Protein AF-0000000083935021 (afdb_homodimer)

Secondary structure (DSSP, 8-state):
--HHHHHHHHHHHHHHHHHTTS--B-GGGHHHHHHHHHHHT-PPPPPPS--EETTS-----HHHHHH----SHHHHBSS-EEEEEEE-TTEESSEEEEEEE--SSEEE--TTSPPEEETTEEEEEEEEEEEEEEEEE-SSTT-EEEEEEEEEEEEEEEEEE----/--HHHHHHHHHHHHHHHHHTTS--B-GGGHHHHHHHHHHHT-PPPPPPS--EETTS-----HHHHHH----SHHHHBSS-EEEEEEE-TTEESSEEEEEEE--SSEEE--TTSPPEEETTEEEEEEEEEEEEEEEEE-SSTT-EEEEEEEEEEEEEEEEEE----

Sequence (330 aa):
MDMKQVVTFLLFLVPVWACKMHKCYEDHELSDAANRKLMSHYPQPPEPLSAAAADTPSSCPLALYEQQLPQHISDRSVSPWRYVLVTKKDHFPSTYAEAQCLCSGCILIRDKAPPQMSDNYNSVPIKQSRVFLKKELCCDEDKYYLKPVTVEVTVGCTCVRVKSSMDMKQVVTFLLFLVPVWACKMHKCYEDHELSDAANRKLMSHYPQPPEPLSAAAADTPSSCPLALYEQQLPQHISDRSVSPWRYVLVTKKDHFPSTYAEAQCLCSGCILIRDKAPPQMSDNYNSVPIKQSRVFLKKELCCDEDKYYLKPVTVEVTVGCTCVRVKSS

pLDDT: mean 83.51, std 11.2, range [41.38, 95.94]

Organism: Seriola dumerili (NCBI:txid41447)

Structure (mmCIF, N/CA/C/O backbone):
data_AF-0000000083935021-model_v1
#
loop_
_entity.id
_entity.type
_entity.pdbx_description
1 polymer Interleukin-17F-like
#
loop_
_atom_site.group_PDB
_atom_site.id
_atom_site.type_symbol
_atom_site.label_atom_id
_atom_site.label_alt_id
_atom_site.label_comp_id
_atom_site.label_asym_id
_atom_site.label_entity_id
_atom_site.label_seq_id
_atom_site.pdbx_PDB_ins_code
_atom_site.Cartn_x
_atom_site.Cartn_y
_atom_site.Cartn_z
_atom_site.occupancy
_atom_site.B_iso_or_equiv
_atom_site.auth_seq_id
_atom_site.auth_comp_id
_atom_site.auth_asym_id
_atom_site.auth_atom_id
_atom_site.pdbx_PDB_model_num
ATOM 1 N N . MET A 1 1 ? -7.684 55.844 -5.898 1 61.53 1 MET A N 1
ATOM 2 C CA . MET A 1 1 ? -6.656 54.906 -6.359 1 61.53 1 MET A CA 1
ATOM 3 C C . MET A 1 1 ? -6.961 54.406 -7.77 1 61.53 1 MET A C 1
ATOM 5 O O . MET A 1 1 ? -8.078 53.969 -8.047 1 61.53 1 MET A O 1
ATOM 9 N N . ASP A 1 2 ? -6.188 54.812 -8.734 1 75.56 2 ASP A N 1
ATOM 10 C CA . ASP A 1 2 ? -6.383 54.5 -10.148 1 75.56 2 ASP A CA 1
ATOM 11 C C . ASP A 1 2 ? -6.328 53 -10.414 1 75.56 2 ASP A C 1
ATOM 13 O O . ASP A 1 2 ? -5.676 52.281 -9.68 1 75.56 2 ASP A O 1
ATOM 17 N N . MET A 1 3 ? -7.207 52.625 -11.234 1 77.75 3 MET A N 1
ATOM 18 C CA . MET A 1 3 ? -7.379 51.219 -11.617 1 77.75 3 MET A CA 1
ATOM 19 C C . MET A 1 3 ? -6.035 50.562 -11.969 1 77.75 3 MET A C 1
ATOM 21 O O . MET A 1 3 ? -5.805 49.406 -11.664 1 77.75 3 MET A O 1
ATOM 25 N N . LYS A 1 4 ? -5.227 51.406 -12.469 1 81.25 4 LYS A N 1
ATOM 26 C CA . LYS A 1 4 ? -3.898 50.938 -12.852 1 81.25 4 LYS A CA 1
ATOM 27 C C . LYS A 1 4 ? -3.064 50.594 -11.617 1 81.25 4 LYS A C 1
ATOM 29 O O . LYS A 1 4 ? -2.336 49.594 -11.617 1 81.25 4 LYS A O 1
ATOM 34 N N . GLN A 1 5 ? -3.232 51.406 -10.578 1 70.62 5 GLN A N 1
ATOM 35 C CA . GLN A 1 5 ? -2.508 51.156 -9.336 1 70.62 5 GLN A CA 1
ATOM 36 C C . GLN A 1 5 ? -2.992 49.875 -8.664 1 70.62 5 GLN A C 1
ATOM 38 O O . GLN A 1 5 ? -2.188 49.094 -8.141 1 70.62 5 GLN A O 1
ATOM 43 N N . VAL A 1 6 ? -4.219 49.688 -8.875 1 78.06 6 VAL A N 1
ATOM 44 C CA . VAL A 1 6 ? -4.828 48.5 -8.25 1 78.06 6 VAL A CA 1
ATOM 45 C C . VAL A 1 6 ? -4.383 47.25 -8.969 1 78.06 6 VAL A C 1
ATOM 47 O O . VAL A 1 6 ? -4.07 46.219 -8.336 1 78.06 6 VAL A O 1
ATOM 50 N N . VAL A 1 7 ? -4.289 47.312 -10.273 1 79 7 VAL A N 1
ATOM 51 C CA . VAL A 1 7 ? -3.914 46.156 -11.07 1 79 7 VAL A CA 1
ATOM 52 C C . VAL A 1 7 ? -2.451 45.812 -10.82 1 79 7 VAL A C 1
ATOM 54 O O . VAL A 1 7 ? -2.104 44.625 -1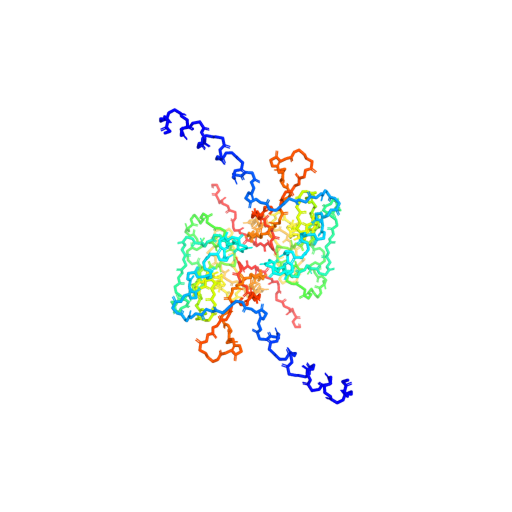0.688 1 79 7 VAL A O 1
ATOM 57 N N . THR A 1 8 ? -1.632 46.844 -10.742 1 76.5 8 THR A N 1
ATOM 58 C CA . THR A 1 8 ? -0.214 46.625 -10.484 1 76.5 8 THR A CA 1
ATOM 59 C C . THR A 1 8 ? -0.003 46.031 -9.094 1 76.5 8 THR A C 1
ATOM 61 O O . THR A 1 8 ? 0.839 45.156 -8.914 1 76.5 8 THR A O 1
ATOM 64 N N . PHE A 1 9 ? -0.82 46.5 -8.164 1 73.75 9 PHE A N 1
ATOM 65 C CA . PHE A 1 9 ? -0.712 46 -6.805 1 73.75 9 PHE A CA 1
ATOM 66 C C . PHE A 1 9 ? -1.13 44.531 -6.75 1 73.75 9 PHE A C 1
ATOM 68 O O . PHE A 1 9 ? -0.502 43.719 -6.059 1 73.75 9 PHE A O 1
ATOM 75 N N . LEU A 1 10 ? -2.127 44.125 -7.438 1 71.19 10 LEU A N 1
ATOM 76 C CA . LEU A 1 10 ? -2.615 42.75 -7.469 1 71.19 10 LEU A CA 1
ATOM 77 C C . LEU A 1 10 ? -1.606 41.812 -8.148 1 71.19 10 LEU A C 1
ATOM 79 O O . LEU A 1 10 ? -1.401 40.688 -7.719 1 71.19 10 LEU A O 1
ATOM 83 N N . LEU A 1 11 ? -0.98 42.344 -9.195 1 73.38 11 LEU A N 1
ATOM 84 C CA . LEU A 1 11 ? -0.011 41.531 -9.945 1 73.38 11 LEU A CA 1
ATOM 85 C C . LEU A 1 11 ? 1.218 41.25 -9.086 1 73.38 11 LEU A C 1
ATOM 87 O O . LEU A 1 11 ? 1.792 40.156 -9.18 1 73.38 11 LEU A O 1
ATOM 91 N N . PHE A 1 12 ? 1.599 42.25 -8.312 1 70.56 12 PHE A N 1
ATOM 92 C CA . PHE A 1 12 ? 2.775 42.062 -7.469 1 70.56 12 PHE A CA 1
ATOM 93 C C . PHE A 1 12 ? 2.449 41.188 -6.266 1 70.56 12 PHE A C 1
ATOM 95 O O . PHE A 1 12 ? 3.312 40.469 -5.766 1 70.56 12 PHE A O 1
ATOM 102 N N . LEU A 1 13 ? 1.26 41.156 -5.754 1 70.44 13 LEU A N 1
ATOM 103 C CA . LEU A 1 13 ? 0.896 40.438 -4.543 1 70.44 13 LEU A CA 1
ATOM 104 C C . LEU A 1 13 ? 0.697 38.938 -4.844 1 70.44 13 LEU A C 1
ATOM 106 O O . LEU A 1 13 ? 0.963 38.094 -3.992 1 70.44 13 LEU A O 1
ATOM 110 N N . VAL A 1 14 ? 0.351 38.562 -6.02 1 69.75 14 VAL A N 1
ATOM 111 C CA . VAL A 1 14 ? 0.001 37.188 -6.375 1 69.75 14 VAL A CA 1
ATOM 112 C C . VAL A 1 14 ? 1.251 36.312 -6.352 1 69.75 14 VAL A C 1
ATOM 114 O O . VAL A 1 14 ? 1.234 35.219 -5.797 1 69.75 14 VAL A O 1
ATOM 117 N N . PRO A 1 15 ? 2.344 36.812 -6.953 1 65.31 15 PRO A N 1
ATOM 118 C CA . PRO A 1 15 ? 3.523 35.938 -6.902 1 65.31 15 PRO A CA 1
ATOM 119 C C . PRO A 1 15 ? 4.047 35.719 -5.48 1 65.31 15 PRO A C 1
ATOM 121 O O . PRO A 1 15 ? 4.512 34.625 -5.141 1 65.31 15 PRO A O 1
ATOM 124 N N . VAL A 1 16 ? 4.039 36.75 -4.684 1 63.69 16 VAL A N 1
ATOM 125 C CA . VAL A 1 16 ? 4.559 36.688 -3.32 1 63.69 16 VAL A CA 1
ATOM 126 C C . VAL A 1 16 ? 3.729 35.688 -2.514 1 63.69 16 VAL A C 1
ATOM 128 O O . VAL A 1 16 ? 4.277 34.906 -1.734 1 63.69 16 VAL A O 1
ATOM 131 N N . TRP A 1 17 ? 2.473 35.781 -2.832 1 62.19 17 TRP A N 1
ATOM 132 C CA . TRP A 1 17 ? 1.573 34.906 -2.098 1 62.19 17 TRP A CA 1
ATOM 133 C C . TRP A 1 17 ? 1.785 33.438 -2.504 1 62.19 17 TRP A C 1
ATOM 135 O O . TRP A 1 17 ? 1.774 32.531 -1.656 1 62.19 17 TRP A O 1
ATOM 145 N N . ALA A 1 18 ? 2.002 33.188 -3.707 1 63.34 18 ALA A N 1
ATOM 146 C CA . ALA A 1 18 ? 2.209 31.812 -4.176 1 63.34 18 ALA A CA 1
ATOM 147 C C . ALA A 1 18 ? 3.479 31.219 -3.574 1 63.34 18 ALA A C 1
ATOM 149 O O . ALA A 1 18 ? 3.514 30.031 -3.238 1 63.34 18 ALA A O 1
ATOM 150 N N . CYS A 1 19 ? 4.461 32.188 -3.438 1 66.56 19 CYS A N 1
ATOM 151 C CA . CYS A 1 19 ? 5.734 31.734 -2.887 1 66.56 19 CYS A CA 1
ATOM 152 C C . CYS A 1 19 ? 5.605 31.422 -1.4 1 66.56 19 CYS A C 1
ATOM 154 O O . CYS A 1 19 ? 6.305 30.547 -0.883 1 66.56 19 CYS A O 1
ATOM 156 N N . LYS A 1 20 ? 4.668 32.062 -0.8 1 66.75 20 LYS A N 1
ATOM 157 C CA . LYS A 1 20 ? 4.605 31.969 0.655 1 66.75 20 LYS A CA 1
ATOM 158 C C . LYS A 1 20 ? 3.707 30.812 1.084 1 66.75 20 LYS A C 1
ATOM 160 O O . LYS A 1 20 ? 3.514 30.578 2.279 1 66.75 20 LYS A O 1
ATOM 165 N N . MET A 1 21 ? 3.34 30.078 0.163 1 75.81 21 MET A N 1
ATOM 166 C CA . MET A 1 21 ? 2.324 29.094 0.546 1 75.81 21 MET A CA 1
ATOM 167 C C . MET A 1 21 ? 2.963 27.875 1.182 1 75.81 21 MET A C 1
ATOM 169 O O . MET A 1 21 ? 2.303 27.125 1.917 1 75.81 21 MET A O 1
ATOM 173 N N . HIS A 1 22 ? 4.25 27.781 1.061 1 82.62 22 HIS A N 1
ATOM 174 C CA . HIS A 1 22 ? 4.871 26.594 1.624 1 82.62 22 HIS A CA 1
ATOM 175 C C . HIS A 1 22 ? 5.91 26.953 2.68 1 82.62 22 HIS A C 1
ATOM 177 O O . HIS A 1 22 ? 6.559 28 2.582 1 82.62 22 HIS A O 1
ATOM 183 N N . LYS A 1 23 ? 5.945 26.172 3.758 1 87.44 23 LYS A N 1
ATOM 184 C CA . LYS A 1 23 ? 7.062 26.297 4.691 1 87.44 23 LYS A CA 1
ATOM 185 C C . LYS A 1 23 ? 8.367 25.844 4.055 1 87.44 23 LYS A C 1
ATOM 187 O O . LYS A 1 23 ? 8.445 24.734 3.516 1 87.44 23 LYS A O 1
ATOM 192 N N . CYS A 1 24 ? 9.367 26.688 4.152 1 92.31 24 CYS A N 1
ATOM 193 C CA . CYS A 1 24 ? 10.641 26.422 3.496 1 92.31 24 CYS A CA 1
ATOM 194 C C . CYS A 1 24 ? 11.703 26 4.512 1 92.31 24 CYS A C 1
ATOM 196 O O . CYS A 1 24 ? 11.703 26.484 5.645 1 92.31 24 CYS A O 1
ATOM 198 N N . TYR A 1 25 ? 12.578 25.062 4.102 1 93.25 25 TYR A N 1
ATOM 199 C CA . TYR A 1 25 ? 13.625 24.516 4.953 1 93.25 25 TYR A CA 1
ATOM 200 C C . TYR A 1 25 ? 14.984 24.609 4.27 1 93.25 25 TYR A C 1
ATOM 202 O O . TYR A 1 25 ? 15.078 24.562 3.043 1 93.25 25 TYR A O 1
ATOM 210 N N . GLU A 1 26 ? 16 24.719 5.145 1 93.12 26 GLU A N 1
ATOM 211 C CA . GLU A 1 26 ? 17.359 24.516 4.637 1 93.12 26 GLU A CA 1
ATOM 212 C C . GLU A 1 26 ? 17.625 23.031 4.375 1 93.12 26 GLU A C 1
ATOM 214 O O . GLU A 1 26 ? 17 22.172 4.977 1 93.12 26 GLU A O 1
ATOM 219 N N . ASP A 1 27 ? 18.578 22.875 3.572 1 93.12 27 ASP A N 1
ATOM 220 C CA . ASP A 1 27 ? 18.891 21.5 3.174 1 93.12 27 ASP A CA 1
ATOM 221 C C . ASP A 1 27 ? 19.172 20.625 4.391 1 93.12 27 ASP A C 1
ATOM 223 O O . ASP A 1 27 ? 18.719 19.484 4.469 1 93.12 27 ASP A O 1
ATOM 227 N N . HIS A 1 28 ? 19.875 21.125 5.34 1 94.38 28 HIS A N 1
ATOM 228 C CA . HIS A 1 28 ? 20.312 20.328 6.488 1 94.38 28 HIS A CA 1
ATOM 229 C C . HIS A 1 28 ? 19.156 20.094 7.449 1 94.38 28 HIS A C 1
ATOM 231 O O . HIS A 1 28 ? 19.234 19.234 8.336 1 94.38 28 HIS A O 1
ATOM 237 N N . GLU A 1 29 ? 18.031 20.781 7.273 1 95.88 29 GLU A N 1
ATOM 238 C CA . GLU A 1 29 ? 16.875 20.672 8.141 1 95.88 29 GLU A CA 1
ATOM 239 C C . GLU A 1 29 ? 15.844 19.703 7.559 1 95.88 29 GLU A C 1
ATOM 241 O O . GLU A 1 29 ? 14.898 19.312 8.242 1 95.88 29 GLU A O 1
ATOM 246 N N . LEU A 1 30 ? 16 19.359 6.395 1 95.5 30 LEU A N 1
ATOM 247 C CA . LEU A 1 30 ? 14.977 18.656 5.621 1 95.5 30 LEU A CA 1
ATOM 248 C C . LEU A 1 30 ? 14.672 17.297 6.234 1 95.5 30 LEU A C 1
ATOM 250 O O . LEU A 1 30 ? 13.508 16.906 6.359 1 95.5 30 LEU A O 1
ATOM 254 N N . SER A 1 31 ? 15.688 16.562 6.621 1 94.75 31 SER A N 1
ATOM 255 C CA . SER A 1 31 ? 15.484 15.219 7.16 1 94.75 31 SER A CA 1
ATOM 256 C C . SER A 1 31 ? 14.664 15.258 8.438 1 94.75 31 SER A C 1
ATOM 258 O O . SER A 1 31 ? 13.719 14.477 8.602 1 94.75 31 SER A O 1
ATOM 260 N N . ASP A 1 32 ? 15.039 16.141 9.273 1 95.94 32 ASP A N 1
ATOM 261 C CA . ASP A 1 32 ? 14.312 16.266 10.539 1 95.94 32 ASP A CA 1
ATOM 262 C C . ASP A 1 32 ? 12.867 16.703 10.297 1 95.94 32 ASP A C 1
ATOM 264 O O . ASP A 1 32 ? 11.938 16.172 10.906 1 95.94 32 ASP A O 1
ATOM 268 N N . ALA A 1 33 ? 12.758 17.703 9.438 1 94.75 33 ALA A N 1
ATOM 269 C CA . ALA A 1 33 ? 11.422 18.188 9.117 1 94.75 33 ALA A CA 1
ATOM 270 C C . ALA A 1 33 ? 10.57 17.078 8.5 1 94.75 33 ALA A C 1
ATOM 272 O O . ALA A 1 33 ? 9.398 16.922 8.859 1 94.75 33 ALA A O 1
ATOM 273 N N . ALA A 1 34 ? 11.148 16.406 7.633 1 94.75 34 ALA A N 1
ATOM 274 C CA . ALA A 1 34 ? 10.438 15.312 6.969 1 94.75 34 ALA A CA 1
ATOM 275 C C . ALA A 1 34 ? 10.008 14.242 7.977 1 94.75 34 ALA A C 1
ATOM 277 O O . ALA A 1 34 ? 8.875 13.766 7.941 1 94.75 34 ALA A O 1
ATOM 278 N N . ASN A 1 35 ? 10.906 13.82 8.805 1 92.31 35 ASN A N 1
ATOM 279 C CA . ASN A 1 35 ? 10.602 12.805 9.805 1 92.31 35 ASN A CA 1
ATOM 280 C C . ASN A 1 35 ? 9.438 13.219 10.695 1 92.31 35 ASN A C 1
ATOM 282 O O . ASN A 1 35 ? 8.562 12.398 11 1 92.31 35 ASN A O 1
ATOM 286 N N . ARG A 1 36 ? 9.422 14.422 11.062 1 90.25 36 ARG A N 1
ATOM 287 C CA . ARG A 1 36 ? 8.32 14.93 11.875 1 90.25 36 ARG A CA 1
ATOM 288 C C . ARG A 1 36 ? 6.996 14.836 11.133 1 90.25 36 ARG A C 1
ATOM 290 O O . ARG A 1 36 ? 5.996 14.375 11.688 1 90.25 36 ARG A O 1
ATOM 297 N N . LYS A 1 37 ? 7.035 15.234 9.906 1 87.31 37 LYS A N 1
ATOM 298 C CA . LYS A 1 37 ? 5.828 15.195 9.086 1 87.31 37 LYS A CA 1
ATOM 299 C C . LYS A 1 37 ? 5.371 13.758 8.852 1 87.31 37 LYS A C 1
ATOM 301 O O . LYS A 1 37 ? 4.176 13.469 8.867 1 87.31 37 LYS A O 1
ATOM 306 N N . LEU A 1 38 ? 6.328 12.891 8.641 1 88.12 38 LEU A N 1
ATOM 307 C CA . LEU A 1 38 ? 6.016 11.492 8.375 1 88.12 38 LEU A CA 1
ATOM 308 C C . LEU A 1 38 ? 5.445 10.82 9.625 1 88.12 38 LEU A C 1
ATOM 310 O O . LEU A 1 38 ? 4.531 10 9.523 1 88.12 38 LEU A O 1
ATOM 314 N N . MET A 1 39 ? 5.973 11.102 10.711 1 83.44 39 MET A N 1
ATOM 315 C CA . MET A 1 39 ? 5.504 10.516 11.961 1 83.44 39 MET A CA 1
ATOM 316 C C . MET A 1 39 ? 4.098 11 12.297 1 83.44 39 MET A C 1
ATOM 318 O O . MET A 1 39 ? 3.273 10.234 12.805 1 83.44 39 MET A O 1
ATOM 322 N N . SER A 1 40 ? 3.865 12.203 11.977 1 78.25 40 SER A N 1
ATOM 323 C CA . SER A 1 40 ? 2.617 12.812 12.43 1 78.25 40 SER A CA 1
ATOM 324 C C . SER A 1 40 ? 1.517 12.656 11.383 1 78.25 40 SER A C 1
ATOM 326 O O . SER A 1 40 ? 0.364 12.383 11.727 1 78.25 40 SER A O 1
ATOM 328 N N . HIS A 1 41 ? 1.909 12.781 10.133 1 76.62 41 HIS A N 1
ATOM 329 C CA . HIS A 1 41 ? 0.858 12.93 9.133 1 76.62 41 HIS A CA 1
ATOM 330 C C . HIS A 1 41 ? 0.845 11.75 8.164 1 76.62 41 HIS A C 1
ATOM 332 O O . HIS A 1 41 ? -0.197 11.422 7.59 1 76.62 41 HIS A O 1
ATOM 338 N N . TYR A 1 42 ? 1.955 11.156 8.055 1 78.12 42 TYR A N 1
ATOM 339 C CA . TYR A 1 42 ? 2.066 10.117 7.039 1 78.12 42 TYR A CA 1
ATOM 340 C C . TYR A 1 42 ? 2.805 8.898 7.582 1 78.12 42 TYR A C 1
ATOM 342 O O . TYR A 1 42 ? 3.889 8.562 7.105 1 78.12 42 TYR A O 1
ATOM 350 N N . PRO A 1 43 ? 2.152 8.234 8.461 1 77.88 43 PRO A N 1
ATOM 351 C CA . PRO A 1 43 ? 2.896 7.09 8.984 1 77.88 43 PRO A CA 1
ATOM 352 C C . PRO A 1 43 ? 3.23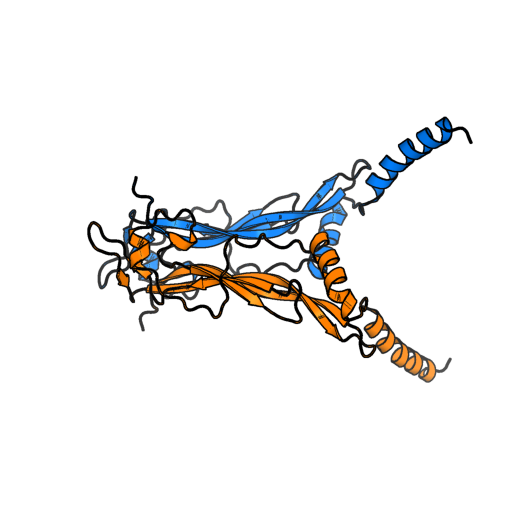8 6.062 7.906 1 77.88 43 PRO A C 1
ATOM 354 O O . PRO A 1 43 ? 2.434 5.824 7.004 1 77.88 43 PRO A O 1
ATOM 357 N N . GLN A 1 44 ? 4.449 5.613 7.938 1 79.88 44 GLN A N 1
ATOM 358 C CA . GLN A 1 44 ? 4.973 4.688 6.938 1 79.88 44 GLN A CA 1
ATOM 359 C C . GLN A 1 44 ? 4.738 3.238 7.352 1 79.88 44 GLN A C 1
ATOM 361 O O . GLN A 1 44 ? 4.691 2.928 8.539 1 79.88 44 GLN A O 1
ATOM 366 N N . PRO A 1 45 ? 4.477 2.408 6.34 1 80.62 45 PRO A N 1
ATOM 367 C CA . PRO A 1 45 ? 4.395 0.982 6.664 1 80.62 45 PRO A CA 1
ATOM 368 C C . PRO A 1 45 ? 5.703 0.425 7.223 1 80.62 45 PRO A C 1
ATOM 370 O O . PRO A 1 45 ? 6.773 0.96 6.934 1 80.62 45 PRO A O 1
ATOM 373 N N . PRO A 1 46 ? 5.523 -0.607 7.984 1 79.06 46 PRO A N 1
ATOM 374 C CA . PRO A 1 46 ? 6.758 -1.235 8.469 1 79.06 46 PRO A CA 1
ATOM 375 C C . PRO A 1 46 ? 7.617 -1.797 7.34 1 79.06 46 PRO A C 1
ATOM 377 O O . PRO A 1 46 ? 7.086 -2.32 6.355 1 79.06 46 PRO A O 1
ATOM 380 N N . GLU A 1 47 ? 8.883 -1.549 7.5 1 81.06 47 GLU A N 1
ATOM 381 C CA . GLU A 1 47 ? 9.828 -2.092 6.523 1 81.06 47 GLU A CA 1
ATOM 382 C C . GLU A 1 47 ? 10.086 -3.574 6.777 1 81.06 47 GLU A C 1
ATOM 384 O O . GLU A 1 47 ? 10.094 -4.023 7.926 1 81.06 47 GLU A O 1
ATOM 389 N N . PRO A 1 48 ? 10.203 -4.293 5.695 1 81.38 48 PRO A N 1
ATOM 390 C CA . PRO A 1 48 ? 10.531 -5.707 5.898 1 81.38 48 PRO A CA 1
ATOM 391 C C . PRO A 1 48 ? 11.844 -5.902 6.645 1 81.38 48 PRO A C 1
ATOM 393 O O . PRO A 1 48 ? 12.734 -5.047 6.578 1 81.38 48 PRO A O 1
ATOM 396 N N . LEU A 1 49 ? 11.961 -6.977 7.41 1 71.81 49 LEU A N 1
ATOM 397 C CA . LEU A 1 49 ? 13.102 -7.273 8.273 1 71.81 49 LEU A CA 1
ATOM 398 C C . LEU A 1 49 ? 14.375 -7.434 7.449 1 71.81 49 LEU A C 1
ATOM 400 O O . LEU A 1 49 ? 15.461 -7.055 7.895 1 71.81 49 LEU A O 1
ATOM 404 N N . SER A 1 50 ? 14.258 -8.094 6.266 1 77.56 50 SER A N 1
ATOM 405 C CA . SER A 1 50 ? 15.445 -8.328 5.441 1 77.56 50 SER A CA 1
ATOM 406 C C . SER A 1 50 ? 15.25 -7.777 4.031 1 77.56 50 SER A C 1
ATOM 408 O O . SER A 1 50 ? 14.273 -8.102 3.355 1 77.56 50 SER A O 1
ATOM 410 N N . ALA A 1 51 ? 15.969 -6.746 3.744 1 86.44 51 ALA A N 1
ATOM 411 C CA . ALA A 1 51 ? 15.984 -6.203 2.389 1 86.44 51 ALA A CA 1
ATOM 412 C C . ALA A 1 51 ? 17.406 -6.145 1.836 1 86.44 51 ALA A C 1
ATOM 414 O O . ALA A 1 51 ? 18.328 -5.715 2.529 1 86.44 51 ALA A O 1
ATOM 415 N N . ALA A 1 52 ? 17.641 -6.723 0.744 1 81.38 52 ALA A N 1
ATOM 416 C CA . ALA A 1 52 ? 18.938 -6.73 0.08 1 81.38 52 ALA A CA 1
ATOM 417 C C . ALA A 1 52 ? 19.141 -5.461 -0.743 1 81.38 52 ALA A C 1
ATOM 419 O O . ALA A 1 52 ? 18.188 -4.73 -1.015 1 81.38 52 ALA A O 1
ATOM 420 N N . ALA A 1 53 ? 20.484 -5.23 -0.943 1 80.38 53 ALA A N 1
ATOM 421 C CA . ALA A 1 53 ? 20.75 -4.148 -1.888 1 80.38 53 ALA A CA 1
ATOM 422 C C . ALA A 1 53 ? 20.219 -4.488 -3.279 1 80.38 53 ALA A C 1
ATOM 424 O O . ALA A 1 53 ? 20.328 -5.633 -3.727 1 80.38 53 ALA A O 1
ATOM 425 N N . ALA A 1 54 ? 19.719 -3.514 -3.941 1 82.5 54 ALA A N 1
ATOM 426 C CA . ALA A 1 54 ? 19.094 -3.734 -5.246 1 82.5 54 ALA A CA 1
ATOM 427 C C . ALA A 1 54 ? 20.094 -4.312 -6.242 1 82.5 54 ALA A C 1
ATOM 429 O O . ALA A 1 54 ? 19.719 -5.07 -7.137 1 82.5 54 ALA A O 1
ATOM 430 N N . ASP A 1 55 ? 21.359 -3.98 -6.062 1 81.06 55 ASP A N 1
ATOM 431 C CA . ASP A 1 55 ? 22.375 -4.359 -7.043 1 81.06 55 ASP A CA 1
ATOM 432 C C . ASP A 1 55 ? 22.953 -5.738 -6.738 1 81.06 55 ASP A C 1
ATOM 434 O O . ASP A 1 55 ? 23.734 -6.277 -7.523 1 81.06 55 ASP A O 1
ATOM 438 N N . THR A 1 56 ? 22.594 -6.332 -5.645 1 82.31 56 THR A N 1
ATOM 439 C CA . THR A 1 56 ? 23.062 -7.68 -5.336 1 82.31 56 THR A CA 1
ATOM 440 C C . THR A 1 56 ? 22.453 -8.695 -6.297 1 82.31 56 THR A C 1
ATOM 442 O O . THR A 1 56 ? 21.266 -8.609 -6.641 1 82.31 56 THR A O 1
ATOM 445 N N . PRO A 1 57 ? 23.25 -9.531 -6.887 1 76.38 57 PRO A N 1
ATOM 446 C CA . PRO A 1 57 ? 22.734 -10.531 -7.82 1 76.38 57 PRO A CA 1
ATOM 447 C C . PRO A 1 57 ? 21.625 -11.391 -7.211 1 76.38 57 PRO A C 1
ATOM 449 O O . PRO A 1 57 ? 21.609 -11.594 -5.996 1 76.38 57 PRO A O 1
ATOM 452 N N . SER A 1 58 ? 20.641 -11.633 -8.047 1 74.31 58 SER A N 1
ATOM 453 C CA . SER A 1 58 ? 19.516 -12.469 -7.637 1 74.31 58 SER A CA 1
ATOM 454 C C . SER A 1 58 ? 19.188 -13.516 -8.695 1 74.31 58 SER A C 1
ATOM 456 O O . SER A 1 58 ? 19.484 -13.328 -9.875 1 74.31 58 SER A O 1
ATOM 458 N N . SER A 1 59 ? 18.875 -14.758 -8.242 1 73.88 59 SER A N 1
ATOM 459 C CA . SER A 1 59 ? 18.438 -15.82 -9.141 1 73.88 59 SER A CA 1
ATOM 460 C C . SER A 1 59 ? 17.141 -16.469 -8.648 1 73.88 59 SER A C 1
ATOM 462 O O . SER A 1 59 ? 16.781 -16.312 -7.477 1 73.88 59 SER A O 1
ATOM 464 N N . CYS A 1 60 ? 16.438 -17.078 -9.578 1 75.69 60 CYS A N 1
ATOM 465 C CA . CYS A 1 60 ? 15.266 -17.828 -9.172 1 75.69 60 CYS A CA 1
ATOM 466 C C . CYS A 1 60 ? 15.656 -19.016 -8.289 1 75.69 60 CYS A C 1
ATOM 468 O O . CYS A 1 60 ? 16.484 -19.844 -8.68 1 75.69 60 CYS A O 1
ATOM 470 N N . PRO A 1 61 ? 15.062 -19.031 -7.062 1 71.25 61 PRO A N 1
ATOM 471 C CA . PRO A 1 61 ? 15.539 -20.016 -6.082 1 71.25 61 PRO A CA 1
ATOM 472 C C . PRO A 1 61 ? 14.883 -21.391 -6.258 1 71.25 61 PRO A C 1
ATOM 474 O O . PRO A 1 61 ? 14.312 -21.922 -5.305 1 71.25 61 PRO A O 1
ATOM 477 N N . LEU A 1 62 ? 15.055 -22.094 -7.32 1 71.38 62 LEU A N 1
ATOM 478 C CA . LEU A 1 62 ? 14.438 -23.391 -7.562 1 71.38 62 LEU A CA 1
ATOM 479 C C . LEU A 1 62 ? 14.906 -24.406 -6.535 1 71.38 62 LEU A C 1
ATOM 481 O O . LEU A 1 62 ? 14.094 -25.141 -5.965 1 71.38 62 LEU A O 1
ATOM 485 N N . ALA A 1 63 ? 16.203 -24.469 -6.289 1 68.38 63 ALA A N 1
ATOM 486 C CA . ALA A 1 63 ? 16.781 -25.453 -5.379 1 68.38 63 ALA A CA 1
ATOM 487 C C . ALA A 1 63 ? 16.297 -25.234 -3.949 1 68.38 63 ALA A C 1
ATOM 489 O O . ALA A 1 63 ? 16.016 -26.188 -3.229 1 68.38 63 ALA A O 1
ATOM 490 N N . LEU A 1 64 ? 16.219 -23.953 -3.633 1 62.56 64 LEU A N 1
ATOM 491 C CA . LEU A 1 64 ? 15.812 -23.625 -2.27 1 62.56 64 LEU A CA 1
ATOM 492 C C . LEU A 1 64 ? 14.328 -23.922 -2.053 1 62.56 64 LEU A C 1
ATOM 494 O O . LEU A 1 64 ? 13.906 -24.172 -0.924 1 62.56 64 LEU A O 1
ATOM 498 N N . TYR A 1 65 ? 13.594 -23.828 -3.02 1 65.25 65 TYR A N 1
ATOM 499 C CA . TYR A 1 65 ? 12.156 -24.062 -2.943 1 65.25 65 TYR A CA 1
ATOM 500 C C . TYR A 1 65 ? 11.852 -25.484 -2.504 1 65.25 65 TYR A C 1
ATOM 502 O O . TYR A 1 65 ? 10.812 -25.75 -1.905 1 65.25 65 TYR A O 1
ATOM 510 N N . GLU A 1 66 ? 12.805 -26.375 -2.771 1 62.22 66 GLU A N 1
ATOM 511 C CA . GLU A 1 66 ? 12.664 -27.766 -2.357 1 62.22 66 GLU A CA 1
ATOM 512 C C . GLU A 1 66 ? 12.914 -27.922 -0.86 1 62.22 66 GLU A C 1
ATOM 514 O O . GLU A 1 66 ? 12.305 -28.781 -0.213 1 62.22 66 GLU A O 1
ATOM 519 N N . GLN A 1 67 ? 13.828 -27.281 -0.496 1 56.81 67 GLN A N 1
ATOM 520 C CA . GLN A 1 67 ? 14.297 -27.531 0.864 1 56.81 67 GLN A CA 1
ATOM 521 C C . GLN A 1 67 ? 13.484 -26.734 1.88 1 56.81 67 GLN A C 1
ATOM 523 O O . GLN A 1 67 ? 13.219 -27.219 2.984 1 56.81 67 GLN A O 1
ATOM 528 N N . GLN A 1 68 ? 13.461 -25.391 1.735 1 52.75 68 GLN A N 1
ATOM 529 C CA . GLN A 1 68 ? 13.32 -24.531 2.914 1 52.75 68 GLN A CA 1
ATOM 530 C C . GLN A 1 68 ? 11.859 -24.422 3.338 1 52.75 68 GLN A C 1
ATOM 532 O O . GLN A 1 68 ? 10.961 -24.375 2.492 1 52.75 68 GLN A O 1
ATOM 537 N N . LEU A 1 69 ? 11.594 -24.859 4.508 1 55.19 69 LEU A N 1
ATOM 538 C CA . LEU A 1 69 ? 10.391 -24.562 5.281 1 55.19 69 LEU A CA 1
ATOM 539 C C . LEU A 1 69 ? 10.094 -23.078 5.281 1 55.19 69 LEU A C 1
ATOM 541 O O . LEU A 1 69 ? 10.523 -22.344 6.184 1 55.19 69 LEU A O 1
ATOM 545 N N . PRO A 1 70 ? 9.797 -22.484 4.164 1 61.16 70 PRO A N 1
ATOM 546 C CA . PRO A 1 70 ? 9.695 -21.016 4.129 1 61.16 70 PRO A CA 1
ATOM 547 C C . PRO A 1 70 ? 8.539 -20.484 4.973 1 61.16 70 PRO A C 1
ATOM 549 O O . PRO A 1 70 ? 7.445 -21.047 4.957 1 61.16 70 PRO A O 1
ATOM 552 N N . GLN A 1 71 ? 8.945 -19.609 5.984 1 67.12 71 GLN A N 1
ATOM 553 C CA . GLN A 1 71 ? 7.922 -19.047 6.855 1 67.12 71 GLN A CA 1
ATOM 554 C C . GLN A 1 71 ? 7.227 -17.859 6.191 1 67.12 71 GLN A C 1
ATOM 556 O O . GLN A 1 71 ? 6.02 -17.688 6.344 1 67.12 71 GLN A O 1
ATOM 561 N N . HIS A 1 72 ? 7.977 -17.188 5.281 1 81.25 72 HIS A N 1
ATOM 562 C CA . HIS A 1 72 ? 7.371 -15.961 4.758 1 81.25 72 HIS A CA 1
ATOM 563 C C . HIS A 1 72 ? 6.695 -16.219 3.414 1 81.25 72 HIS A C 1
ATOM 565 O O . HIS A 1 72 ? 7.152 -17.047 2.631 1 81.25 72 HIS A O 1
ATOM 571 N N . ILE A 1 73 ? 5.68 -15.578 3.123 1 86.25 73 ILE A N 1
ATOM 572 C CA . ILE A 1 73 ? 4.898 -15.68 1.896 1 86.25 73 ILE A CA 1
ATOM 573 C C . ILE A 1 73 ? 5.809 -15.484 0.686 1 86.25 73 ILE A C 1
ATOM 575 O O . ILE A 1 73 ? 5.625 -16.125 -0.347 1 86.25 73 ILE A O 1
ATOM 579 N N . SER A 1 74 ? 6.855 -14.664 0.833 1 87.56 74 SER A N 1
ATOM 580 C CA . SER A 1 74 ? 7.75 -14.359 -0.279 1 87.56 74 SER A CA 1
ATOM 581 C C . SER A 1 74 ? 8.555 -15.586 -0.694 1 87.56 74 SER A C 1
ATOM 583 O O . SER A 1 74 ? 8.812 -15.797 -1.883 1 87.56 74 SER A O 1
ATOM 585 N N . ASP A 1 75 ? 8.836 -16.422 0.296 1 83 75 ASP A N 1
ATOM 586 C CA . ASP A 1 75 ? 9.664 -17.594 0.052 1 83 75 ASP A CA 1
ATOM 587 C C . ASP A 1 75 ? 8.805 -18.781 -0.372 1 83 75 ASP A C 1
ATOM 589 O O . ASP A 1 75 ? 9.297 -19.703 -1.041 1 83 75 ASP A O 1
ATOM 593 N N . ARG A 1 76 ? 7.641 -18.766 -0.009 1 87.19 76 ARG A N 1
ATOM 594 C CA . ARG A 1 76 ? 6.754 -19.891 -0.293 1 87.19 76 ARG A CA 1
ATOM 595 C C . ARG A 1 76 ? 6.012 -19.688 -1.61 1 87.19 76 ARG A C 1
ATOM 597 O O . ARG A 1 76 ? 5.426 -20.625 -2.152 1 87.19 76 ARG A O 1
ATOM 604 N N . SER A 1 77 ? 5.973 -18.469 -2.068 1 91.19 77 SER A N 1
ATOM 605 C CA . SER A 1 77 ? 5.273 -18.141 -3.307 1 91.19 77 SER A CA 1
ATOM 606 C C . SER A 1 77 ? 5.902 -18.859 -4.5 1 91.19 77 SER A C 1
ATOM 608 O O . SER A 1 77 ? 7.125 -18.984 -4.582 1 91.19 77 SER A O 1
ATOM 610 N N . VAL A 1 78 ? 5.098 -19.328 -5.461 1 91.69 78 VAL A N 1
ATOM 611 C CA . VAL A 1 78 ? 5.613 -19.922 -6.688 1 91.69 78 VAL A CA 1
ATOM 612 C C . VAL A 1 78 ? 6.121 -18.828 -7.625 1 91.69 78 VAL A C 1
ATOM 614 O O . VAL A 1 78 ? 6.637 -19.125 -8.703 1 91.69 78 VAL A O 1
ATOM 617 N N . SER A 1 79 ? 5.91 -17.641 -7.281 1 92.5 79 SER A N 1
ATOM 618 C CA . SER A 1 79 ? 6.574 -16.453 -7.797 1 92.5 79 SER A CA 1
ATOM 619 C C . SER A 1 79 ? 7.375 -15.75 -6.703 1 92.5 79 SER A C 1
ATOM 621 O O . SER A 1 79 ? 7.027 -14.641 -6.289 1 92.5 79 SER A O 1
ATOM 623 N N . PRO A 1 80 ? 8.445 -16.391 -6.285 1 90.12 80 PRO A N 1
ATOM 624 C CA . PRO A 1 80 ? 9.164 -15.844 -5.129 1 90.12 80 PRO A CA 1
ATOM 625 C C . PRO A 1 80 ? 9.758 -14.461 -5.398 1 90.12 80 PRO A C 1
ATOM 627 O O . PRO A 1 80 ? 10.008 -14.109 -6.555 1 90.12 80 PRO A O 1
ATOM 630 N N . TRP A 1 81 ? 9.898 -13.742 -4.344 1 91.69 81 TRP A N 1
ATOM 631 C CA . TRP A 1 81 ? 10.523 -12.43 -4.453 1 91.69 81 TRP A CA 1
ATOM 632 C C . TRP A 1 81 ? 11.445 -12.164 -3.266 1 91.69 81 TRP A C 1
ATOM 634 O O . TRP A 1 81 ? 11.383 -12.867 -2.254 1 91.69 81 TRP A O 1
ATOM 644 N N . ARG A 1 82 ? 12.289 -11.273 -3.482 1 88.94 82 ARG A N 1
ATOM 645 C CA . ARG A 1 82 ? 13.094 -10.711 -2.398 1 88.94 82 ARG A CA 1
ATOM 646 C C . ARG A 1 82 ? 12.805 -9.219 -2.227 1 88.94 82 ARG A C 1
ATOM 648 O O . ARG A 1 82 ? 12.32 -8.562 -3.148 1 88.94 82 ARG A O 1
ATOM 655 N N . TYR A 1 83 ? 13.094 -8.742 -1.031 1 91.19 83 TYR A N 1
ATOM 656 C CA . TYR A 1 83 ? 13.008 -7.305 -0.821 1 91.19 83 TYR A CA 1
ATOM 657 C C . TYR A 1 83 ? 14.352 -6.633 -1.08 1 91.19 83 TYR A C 1
ATOM 659 O O . TYR A 1 83 ? 15.391 -7.137 -0.66 1 91.19 83 TYR A O 1
ATOM 667 N N . VAL A 1 84 ? 14.312 -5.555 -1.767 1 93.81 84 VAL A N 1
ATOM 668 C CA . VAL A 1 84 ? 15.508 -4.785 -2.07 1 93.81 84 VAL A CA 1
ATOM 669 C C . VAL A 1 84 ? 15.312 -3.332 -1.642 1 93.81 84 VAL A C 1
ATOM 671 O O . VAL A 1 84 ? 14.188 -2.826 -1.632 1 93.81 84 VAL A O 1
ATOM 674 N N . LEU A 1 85 ? 16.391 -2.701 -1.293 1 92.75 85 LEU A N 1
ATOM 675 C CA . LEU A 1 85 ? 16.344 -1.294 -0.914 1 92.75 85 LEU A CA 1
ATOM 676 C C . LEU A 1 85 ? 16.453 -0.397 -2.143 1 92.75 85 LEU A C 1
ATOM 678 O O . LEU A 1 85 ? 17.281 -0.625 -3.018 1 92.75 85 LEU A O 1
ATOM 682 N N . VAL A 1 86 ? 15.602 0.488 -2.299 1 92.81 86 VAL A N 1
ATOM 683 C CA . VAL A 1 86 ? 15.609 1.507 -3.342 1 92.81 86 VAL A CA 1
ATOM 684 C C . VAL A 1 86 ? 15.828 2.883 -2.719 1 92.81 86 VAL A C 1
ATOM 686 O O . VAL A 1 86 ? 15.172 3.234 -1.733 1 92.81 86 VAL A O 1
ATOM 689 N N . THR A 1 87 ? 16.766 3.65 -3.252 1 94.19 87 THR A N 1
ATOM 690 C CA . THR A 1 87 ? 17.062 4.965 -2.699 1 94.19 87 THR A CA 1
ATOM 691 C C . THR A 1 87 ? 16.719 6.066 -3.699 1 94.19 87 THR A C 1
ATOM 693 O O . THR A 1 87 ? 17.094 5.988 -4.871 1 94.19 87 THR A O 1
ATOM 696 N N . LYS A 1 88 ? 15.945 6.957 -3.287 1 94.62 88 LYS A N 1
ATOM 697 C CA . LYS A 1 88 ? 15.641 8.195 -3.994 1 94.62 88 LYS A CA 1
ATOM 698 C C . LYS A 1 88 ? 16.109 9.414 -3.197 1 94.62 88 LYS A C 1
ATOM 700 O O . LYS A 1 88 ? 15.453 9.82 -2.234 1 94.62 88 LYS A O 1
ATOM 705 N N . LYS A 1 89 ? 17.047 10.094 -3.588 1 94.25 89 LYS A N 1
ATOM 706 C CA . LYS A 1 89 ? 17.797 11.094 -2.83 1 94.25 89 LYS A CA 1
ATOM 707 C C . LYS A 1 89 ? 16.891 12.266 -2.434 1 94.25 89 LYS A C 1
ATOM 709 O O . LYS A 1 89 ? 17.031 12.828 -1.346 1 94.25 89 LYS A O 1
ATOM 714 N N . ASP A 1 90 ? 15.938 12.656 -3.281 1 95.62 90 ASP A N 1
ATOM 715 C CA . ASP A 1 90 ? 15.125 13.844 -3.014 1 95.62 90 ASP A CA 1
ATOM 716 C C . ASP A 1 90 ? 13.836 13.469 -2.293 1 95.62 90 ASP A C 1
ATOM 718 O O . ASP A 1 90 ? 12.969 14.32 -2.084 1 95.62 90 ASP A O 1
ATOM 722 N N . HIS A 1 91 ? 13.734 12.172 -1.935 1 95.62 91 HIS A N 1
ATOM 723 C CA . HIS A 1 91 ? 12.531 11.688 -1.269 1 95.62 91 HIS A CA 1
ATOM 724 C C . HIS A 1 91 ? 12.797 11.391 0.204 1 95.62 91 HIS A C 1
ATOM 726 O O . HIS A 1 91 ? 13.945 11.172 0.6 1 95.62 91 HIS A O 1
ATOM 732 N N . PHE A 1 92 ? 11.711 11.461 1.011 1 93.88 92 PHE A N 1
ATOM 733 C CA . PHE A 1 92 ? 11.742 11.086 2.42 1 93.88 92 PHE A CA 1
ATOM 734 C C . PHE A 1 92 ? 10.594 10.141 2.754 1 93.88 92 PHE A C 1
ATOM 736 O O . PHE A 1 92 ? 9.43 10.43 2.449 1 93.88 92 PHE A O 1
ATOM 743 N N . PRO A 1 93 ? 10.938 9.086 3.469 1 92.5 93 PRO A N 1
ATOM 744 C CA . PRO A 1 93 ? 12.305 8.57 3.633 1 92.5 93 PRO A CA 1
ATOM 745 C C . PRO A 1 93 ? 13.031 8.398 2.303 1 92.5 93 PRO A C 1
ATOM 747 O O . PRO A 1 93 ? 12.391 8.18 1.269 1 92.5 93 PRO A O 1
ATOM 750 N N . SER A 1 94 ? 14.352 8.438 2.359 1 94.12 94 SER A N 1
ATOM 751 C CA . SER A 1 94 ? 15.125 8.367 1.124 1 94.12 94 SER A CA 1
ATOM 752 C C . SER A 1 94 ? 15.328 6.93 0.674 1 94.12 94 SER A C 1
ATOM 754 O O . SER A 1 94 ? 15.695 6.68 -0.474 1 94.12 94 SER A O 1
ATOM 756 N N . THR A 1 95 ? 15.195 6.02 1.61 1 93.31 95 THR A N 1
ATOM 757 C CA . THR A 1 95 ? 15.359 4.605 1.299 1 93.31 95 THR A CA 1
ATOM 758 C C . THR A 1 95 ? 14.141 3.807 1.756 1 93.31 95 THR A C 1
ATOM 760 O O . THR A 1 95 ? 13.617 4.035 2.848 1 93.31 95 THR A O 1
ATOM 763 N N . TYR A 1 96 ? 13.648 2.904 0.878 1 92.56 96 TYR A N 1
ATOM 764 C CA . TYR A 1 96 ? 12.531 2.02 1.194 1 92.56 96 TYR A CA 1
ATOM 765 C C . TYR A 1 96 ? 12.711 0.66 0.529 1 92.56 96 TYR A C 1
ATOM 767 O O . TYR A 1 96 ? 13.539 0.505 -0.372 1 92.56 96 TYR A O 1
ATOM 775 N N . ALA A 1 97 ? 11.953 -0.248 0.99 1 93.69 97 ALA A N 1
ATOM 776 C CA . ALA A 1 97 ? 12.031 -1.604 0.456 1 93.69 97 ALA A CA 1
ATOM 777 C C . ALA A 1 97 ? 10.93 -1.859 -0.565 1 93.69 97 ALA A C 1
ATOM 779 O O . ALA A 1 97 ? 9.797 -1.398 -0.393 1 93.69 97 ALA A O 1
ATOM 780 N N . GLU A 1 98 ? 11.297 -2.537 -1.593 1 94.38 98 GLU A N 1
ATOM 781 C CA . GLU A 1 98 ? 10.289 -3.029 -2.529 1 94.38 98 GLU A CA 1
ATOM 782 C C . GLU A 1 98 ? 10.547 -4.484 -2.904 1 94.38 98 GLU A C 1
ATOM 784 O O . GLU A 1 98 ? 11.672 -4.98 -2.756 1 94.38 98 GLU A O 1
ATOM 789 N N . ALA A 1 99 ? 9.547 -5.137 -3.293 1 92.94 99 ALA A N 1
ATOM 790 C CA . ALA A 1 99 ? 9.648 -6.527 -3.725 1 92.94 99 ALA A CA 1
ATOM 791 C C . ALA A 1 99 ? 10.25 -6.621 -5.125 1 92.94 99 ALA A C 1
ATOM 793 O O . ALA A 1 99 ? 9.922 -5.816 -6 1 92.94 99 ALA A O 1
ATOM 794 N N . GLN A 1 100 ? 11.156 -7.559 -5.328 1 92.5 100 GLN A N 1
ATOM 795 C CA . GLN A 1 100 ? 11.703 -7.914 -6.633 1 92.5 100 GLN A CA 1
ATOM 796 C C . GLN A 1 100 ? 11.406 -9.367 -6.977 1 92.5 100 GLN A C 1
ATOM 798 O O . GLN A 1 100 ? 11.875 -10.281 -6.293 1 92.5 100 GLN A O 1
ATOM 803 N N . CYS A 1 101 ? 10.633 -9.523 -8.062 1 92.62 101 CYS A N 1
ATOM 804 C CA . CYS A 1 101 ? 10.336 -10.891 -8.492 1 92.62 101 CYS A CA 1
ATOM 805 C C . CYS A 1 101 ? 11.602 -11.609 -8.953 1 92.62 101 CYS A C 1
ATOM 807 O O . CYS A 1 101 ? 12.375 -11.062 -9.742 1 92.62 101 CYS A O 1
ATOM 809 N N . LEU A 1 102 ? 11.75 -12.805 -8.555 1 91.5 102 LEU A N 1
ATOM 810 C CA . LEU A 1 102 ? 13.031 -13.477 -8.734 1 91.5 102 LEU A CA 1
ATOM 811 C C . LEU A 1 102 ? 13.016 -14.344 -9.984 1 91.5 102 LEU A C 1
ATOM 813 O O . LEU A 1 102 ? 14.078 -14.711 -10.508 1 91.5 102 LEU A O 1
ATOM 817 N N . CYS A 1 103 ? 11.891 -14.766 -10.469 1 89.94 103 CYS A N 1
ATOM 818 C CA . CYS A 1 103 ? 11.773 -15.641 -11.625 1 89.94 103 CYS A CA 1
ATOM 819 C C . CYS A 1 103 ? 11.023 -14.953 -12.758 1 89.94 103 CYS A C 1
ATOM 821 O O . CYS A 1 103 ? 10.211 -14.062 -12.516 1 89.94 103 CYS A O 1
ATOM 823 N N . SER A 1 104 ? 11.328 -15.367 -14.039 1 87.62 104 SER A N 1
ATOM 824 C CA . SER A 1 104 ? 10.555 -14.891 -15.18 1 87.62 104 SER A CA 1
ATOM 825 C C . SER A 1 104 ? 9.227 -15.633 -15.305 1 87.62 104 SER A C 1
ATOM 827 O O . SER A 1 104 ? 8.219 -15.055 -15.719 1 87.62 104 SER A O 1
ATOM 829 N N . GLY A 1 105 ? 9.312 -16.922 -14.961 1 90.25 105 GLY A N 1
ATOM 830 C CA . GLY A 1 105 ? 8.133 -17.781 -14.922 1 90.25 105 GLY A CA 1
ATOM 831 C C . GLY A 1 105 ? 7.707 -18.141 -13.508 1 90.25 105 GLY A C 1
ATOM 832 O O . GLY A 1 105 ? 7.93 -17.375 -12.57 1 90.25 105 GLY A O 1
ATOM 833 N N . CYS A 1 106 ? 6.949 -19.219 -13.375 1 91.5 106 CYS A N 1
ATOM 834 C CA . CYS A 1 106 ? 6.492 -19.656 -12.062 1 91.5 106 CYS A CA 1
ATOM 835 C C . CYS A 1 106 ? 6.941 -21.078 -11.781 1 91.5 106 CYS A C 1
ATOM 837 O O . CYS A 1 106 ? 7.125 -21.875 -12.703 1 91.5 106 CYS A O 1
ATOM 839 N N . ILE A 1 107 ? 7.117 -21.312 -10.516 1 86.38 107 ILE A N 1
ATOM 840 C CA . ILE A 1 107 ? 7.66 -22.609 -10.102 1 86.38 107 ILE A CA 1
ATOM 841 C C . ILE A 1 107 ? 6.527 -23.625 -9.961 1 86.38 107 ILE A C 1
ATOM 843 O O . ILE A 1 107 ? 5.543 -23.375 -9.266 1 86.38 107 ILE A O 1
ATOM 847 N N . LEU A 1 108 ? 6.641 -24.703 -10.578 1 84.81 108 LEU A N 1
ATOM 848 C CA . LEU A 1 108 ? 5.703 -25.812 -10.461 1 84.81 108 LEU A CA 1
ATOM 849 C C . LEU A 1 108 ? 6.227 -26.859 -9.492 1 84.81 108 LEU A C 1
ATOM 851 O O . LEU A 1 108 ? 7.395 -27.25 -9.555 1 84.81 108 LEU A O 1
ATOM 855 N N . ILE A 1 109 ? 5.328 -27.188 -8.586 1 77.06 109 ILE A N 1
ATOM 856 C CA . ILE A 1 109 ? 5.688 -28.219 -7.617 1 77.06 109 ILE A CA 1
ATOM 857 C C . ILE A 1 109 ? 4.91 -29.5 -7.914 1 77.06 109 ILE A C 1
ATOM 859 O O . ILE A 1 109 ? 3.68 -29.469 -8 1 77.06 109 ILE A O 1
ATOM 863 N N . ARG A 1 110 ? 5.512 -30.5 -8.453 1 72 110 ARG A N 1
ATOM 864 C CA . ARG A 1 110 ? 4.895 -31.797 -8.695 1 72 110 ARG A CA 1
ATOM 865 C C . ARG A 1 110 ? 5.379 -32.812 -7.68 1 72 110 ARG A C 1
ATOM 867 O O . ARG A 1 110 ? 6.512 -32.75 -7.191 1 72 110 ARG A O 1
ATOM 874 N N . ASP A 1 111 ? 4.414 -33.625 -7.324 1 69.19 111 ASP A N 1
ATOM 875 C CA . ASP A 1 111 ? 4.777 -34.688 -6.395 1 69.19 111 ASP A CA 1
ATOM 876 C C . ASP A 1 111 ? 6.031 -35.438 -6.859 1 69.19 111 ASP A C 1
ATOM 878 O O . ASP A 1 111 ? 6.18 -35.719 -8.047 1 69.19 111 ASP A O 1
ATOM 882 N N . LYS A 1 112 ? 7.027 -35.594 -5.922 1 70.75 112 LYS A N 1
ATOM 883 C CA . LYS A 1 112 ? 8.227 -36.406 -6.035 1 70.75 112 LYS A CA 1
ATOM 884 C C . LYS A 1 112 ? 9.156 -35.875 -7.125 1 70.75 112 LYS A C 1
ATOM 886 O O . LYS A 1 112 ? 10.086 -36.562 -7.547 1 70.75 112 LYS A O 1
ATOM 891 N N . ALA A 1 113 ? 8.75 -34.844 -7.902 1 74.31 113 ALA A N 1
ATOM 892 C CA . ALA A 1 113 ? 9.656 -34.25 -8.891 1 74.31 113 ALA A CA 1
ATOM 893 C C . ALA A 1 113 ? 10.234 -32.938 -8.391 1 74.31 113 ALA A C 1
ATOM 895 O O . ALA A 1 113 ? 9.609 -32.25 -7.586 1 74.31 113 ALA A O 1
ATOM 896 N N . PRO A 1 114 ? 11.516 -32.688 -8.781 1 77.75 114 PRO A N 1
ATOM 897 C CA . PRO A 1 114 ? 12.094 -31.391 -8.414 1 77.75 114 PRO A CA 1
ATOM 898 C C . PRO A 1 114 ? 11.289 -30.203 -8.953 1 77.75 114 PRO A C 1
ATOM 900 O O . PRO A 1 114 ? 10.695 -30.297 -10.031 1 77.75 114 PRO A O 1
ATOM 903 N N . PRO A 1 115 ? 11.188 -29.156 -8.211 1 83.19 115 PRO A N 1
ATOM 904 C CA . PRO A 1 115 ? 10.5 -27.953 -8.711 1 83.19 115 PRO A CA 1
ATOM 905 C C . PRO A 1 115 ? 11.086 -27.453 -10.023 1 83.19 115 PRO A C 1
ATOM 907 O O . PRO A 1 115 ? 12.305 -27.5 -10.227 1 83.19 115 PRO A O 1
ATOM 910 N N . GLN A 1 116 ? 10.227 -27.031 -10.93 1 85.12 116 GLN A N 1
ATOM 911 C CA . GLN A 1 116 ? 10.641 -26.5 -12.219 1 85.12 116 GLN A CA 1
ATOM 912 C C . GLN A 1 116 ? 9.938 -25.172 -12.516 1 85.12 116 GLN A C 1
ATOM 914 O O . GLN A 1 116 ? 8.781 -24.984 -12.148 1 85.12 116 GLN A O 1
ATOM 919 N N . MET A 1 117 ? 10.672 -24.391 -13.148 1 86.88 117 MET A N 1
ATOM 920 C CA . MET A 1 117 ? 10.047 -23.156 -13.594 1 86.88 117 MET A CA 1
ATOM 921 C C . MET A 1 117 ? 9.305 -23.359 -14.906 1 86.88 117 MET A C 1
ATOM 923 O O . MET A 1 117 ? 9.836 -23.953 -15.844 1 86.88 117 MET A O 1
ATOM 927 N N . SER A 1 118 ? 8.117 -22.969 -14.969 1 87.31 118 SER A N 1
ATOM 928 C CA . SER A 1 118 ? 7.312 -23.047 -16.188 1 87.31 118 SER A CA 1
ATOM 929 C C . SER A 1 118 ? 7.18 -21.688 -16.859 1 87.31 118 SER A C 1
ATOM 931 O O . SER A 1 118 ? 6.84 -20.703 -16.203 1 87.31 118 SER A O 1
ATOM 933 N N . ASP A 1 119 ? 7.34 -21.719 -18.172 1 84.94 119 ASP A N 1
ATOM 934 C CA . ASP A 1 119 ? 7.211 -20.469 -18.938 1 84.94 119 ASP A CA 1
ATOM 935 C C . ASP A 1 119 ? 5.793 -20.297 -19.469 1 84.94 119 ASP A C 1
ATOM 937 O O . ASP A 1 119 ? 5.52 -19.375 -20.234 1 84.94 119 ASP A O 1
ATOM 941 N N . ASN A 1 120 ? 4.953 -21.203 -19.047 1 83.94 120 ASN A N 1
ATOM 942 C CA . ASN A 1 120 ? 3.543 -20.984 -19.359 1 83.94 120 ASN A CA 1
ATOM 943 C C . ASN A 1 120 ? 2.941 -19.875 -18.516 1 83.94 120 ASN A C 1
ATOM 945 O O . ASN A 1 120 ? 1.812 -19.438 -18.75 1 83.94 120 ASN A O 1
ATOM 949 N N . TYR A 1 121 ? 3.752 -19.531 -17.562 1 89.12 121 TYR A N 1
ATOM 950 C CA . TYR A 1 121 ? 3.354 -18.469 -16.656 1 89.12 121 TYR A CA 1
ATOM 951 C C . TYR A 1 121 ? 4.398 -17.359 -16.625 1 89.12 121 TYR A C 1
ATOM 953 O O . TYR A 1 121 ? 5.551 -17.562 -17.016 1 89.12 121 TYR A O 1
ATOM 961 N N . ASN A 1 122 ? 3.918 -16.188 -16.25 1 90.5 122 ASN A N 1
ATOM 962 C CA . ASN A 1 122 ? 4.82 -15.07 -15.977 1 90.5 122 ASN A CA 1
ATOM 963 C C . ASN A 1 122 ? 4.746 -14.641 -14.516 1 90.5 122 ASN A C 1
ATOM 965 O O . ASN A 1 122 ? 3.66 -14.578 -13.938 1 90.5 122 ASN A O 1
ATOM 969 N N . SER A 1 123 ? 5.875 -14.43 -13.883 1 92.31 123 SER A N 1
ATOM 970 C CA . SER A 1 123 ? 5.941 -13.766 -12.586 1 92.31 123 SER A CA 1
ATOM 971 C C . SER A 1 123 ? 5.871 -12.25 -12.742 1 92.31 123 SER A C 1
ATOM 973 O O . SER A 1 123 ? 6.738 -11.648 -13.375 1 92.31 123 SER A O 1
ATOM 975 N N . VAL A 1 124 ? 4.766 -11.664 -12.203 1 94.62 124 VAL A N 1
ATOM 976 C CA . VAL A 1 124 ? 4.57 -10.234 -12.422 1 94.62 124 VAL A CA 1
ATOM 977 C C . VAL A 1 124 ? 4.418 -9.523 -11.078 1 94.62 124 VAL A C 1
ATOM 979 O O . VAL A 1 124 ? 3.887 -10.094 -10.117 1 94.62 124 VAL A O 1
ATOM 982 N N . PRO A 1 125 ? 4.867 -8.281 -11.023 1 95 125 PRO A N 1
ATOM 983 C CA . PRO A 1 125 ? 4.801 -7.516 -9.773 1 95 125 PRO A CA 1
ATOM 984 C C . PRO A 1 125 ? 3.391 -7.031 -9.453 1 95 125 PRO A C 1
ATOM 986 O O . PRO A 1 125 ? 2.635 -6.676 -10.359 1 95 125 PRO A O 1
ATOM 989 N N . ILE A 1 126 ? 3.094 -7.082 -8.203 1 94.12 126 ILE A N 1
ATOM 990 C CA . ILE A 1 126 ? 1.953 -6.355 -7.652 1 94.12 126 ILE A CA 1
ATOM 991 C C . ILE A 1 126 ? 2.422 -5.023 -7.074 1 94.12 126 ILE A C 1
ATOM 993 O O . ILE A 1 126 ? 3.254 -4.992 -6.164 1 94.12 126 ILE A O 1
ATOM 997 N N . LYS A 1 127 ? 1.782 -3.936 -7.621 1 93 127 LYS A N 1
ATOM 998 C CA . LYS A 1 127 ? 2.234 -2.604 -7.23 1 93 127 LYS A CA 1
ATOM 999 C C . LYS A 1 127 ? 1.169 -1.877 -6.414 1 93 127 LYS A C 1
ATOM 1001 O O . LYS A 1 127 ? -0.028 -2.104 -6.605 1 93 127 LYS A O 1
ATOM 1006 N N . GLN A 1 128 ? 1.699 -1.053 -5.531 1 90.25 128 GLN A N 1
ATOM 1007 C CA . GLN A 1 128 ? 0.846 -0.177 -4.734 1 90.25 128 GLN A CA 1
ATOM 1008 C C . GLN A 1 128 ? 1.432 1.229 -4.645 1 90.25 128 GLN A C 1
ATOM 1010 O O . GLN A 1 128 ? 2.652 1.4 -4.648 1 90.25 128 GLN A O 1
ATOM 1015 N N . SER A 1 129 ? 0.5 2.135 -4.492 1 88.06 129 SER A N 1
ATOM 1016 C CA . SER A 1 129 ? 0.934 3.52 -4.348 1 88.06 129 SER A CA 1
ATOM 1017 C C . SER A 1 129 ? 1.244 3.852 -2.893 1 88.06 129 SER A C 1
ATOM 1019 O O . SER A 1 129 ? 0.474 3.508 -1.994 1 88.06 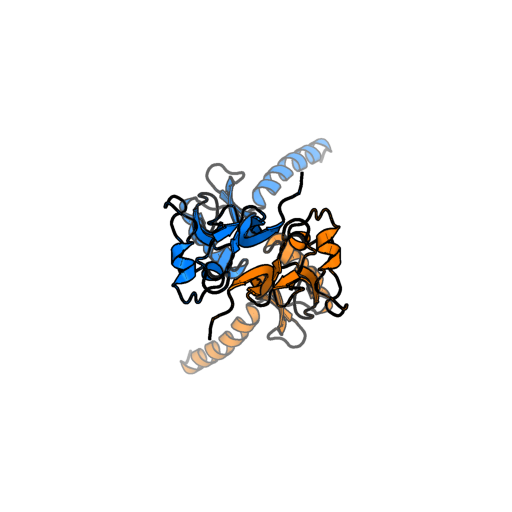129 SER A O 1
ATOM 1021 N N . ARG A 1 130 ? 2.361 4.488 -2.641 1 88 130 ARG A N 1
ATOM 1022 C CA . ARG A 1 130 ? 2.766 4.977 -1.327 1 88 130 ARG A CA 1
ATOM 1023 C C . ARG A 1 130 ? 3.133 6.457 -1.385 1 88 130 ARG A C 1
ATOM 1025 O O . ARG A 1 130 ? 3.697 6.926 -2.375 1 88 130 ARG A O 1
ATOM 1032 N N . VAL A 1 131 ? 2.822 7.199 -0.282 1 88.62 131 VAL A N 1
ATOM 1033 C CA . VAL A 1 131 ? 3.105 8.633 -0.242 1 88.62 131 VAL A CA 1
ATOM 1034 C C . VAL A 1 131 ? 4.492 8.867 0.357 1 88.62 131 VAL A C 1
ATOM 1036 O O . VAL A 1 131 ? 4.844 8.273 1.376 1 88.62 131 VAL A O 1
ATOM 1039 N N . PHE A 1 132 ? 5.242 9.68 -0.302 1 91.44 132 PHE A N 1
ATOM 1040 C CA . PHE A 1 132 ? 6.527 10.188 0.155 1 91.44 132 PHE A CA 1
ATOM 1041 C C . PHE A 1 132 ? 6.52 11.719 0.188 1 91.44 132 PHE A C 1
ATOM 1043 O O . PHE A 1 132 ? 5.57 12.344 -0.281 1 91.44 132 PHE A O 1
ATOM 1050 N N . LEU A 1 133 ? 7.535 12.258 0.894 1 93.88 133 LEU A N 1
ATOM 1051 C CA . LEU A 1 133 ? 7.797 13.688 0.797 1 93.88 133 LEU A CA 1
ATOM 1052 C C . LEU A 1 133 ? 8.977 13.961 -0.123 1 93.88 133 LEU A C 1
ATOM 1054 O O . LEU A 1 133 ? 10.039 13.344 0.015 1 93.88 133 LEU A O 1
ATOM 1058 N N . LYS A 1 134 ? 8.805 14.828 -1.054 1 95.44 134 LYS A N 1
ATOM 1059 C CA . LYS A 1 134 ? 9.859 15.203 -1.991 1 95.44 134 LYS A CA 1
ATOM 1060 C C . LYS A 1 134 ? 10.312 16.641 -1.762 1 95.44 134 LYS A C 1
ATOM 1062 O O . LYS A 1 134 ? 9.484 17.547 -1.608 1 95.44 134 LYS A O 1
ATOM 1067 N N . LYS A 1 135 ? 11.586 16.812 -1.682 1 94.88 135 LYS A N 1
ATOM 1068 C CA . LYS A 1 135 ? 12.094 18.172 -1.527 1 94.88 135 LYS A CA 1
ATOM 1069 C C . LYS A 1 135 ? 12.008 18.938 -2.844 1 94.88 135 LYS A C 1
ATOM 1071 O O . LYS A 1 135 ? 12.477 18.469 -3.879 1 94.88 135 LYS A O 1
ATOM 1076 N N . GLU A 1 136 ? 11.383 20.047 -2.895 1 93.25 136 GLU A N 1
ATOM 1077 C CA . GLU A 1 136 ? 11.25 20.953 -4.035 1 93.25 136 GLU A CA 1
ATOM 1078 C C . GLU A 1 136 ? 11.758 22.344 -3.686 1 93.25 136 GLU A C 1
ATOM 1080 O O . GLU A 1 136 ? 11.633 22.781 -2.541 1 93.25 136 GLU A O 1
ATOM 1085 N N . LEU A 1 137 ? 12.32 23.031 -4.641 1 91.31 137 LEU A N 1
ATOM 1086 C CA . LEU A 1 137 ? 12.883 24.359 -4.414 1 91.31 137 LEU A CA 1
ATOM 1087 C C . LEU A 1 137 ? 11.789 25.375 -4.098 1 91.31 137 LEU A C 1
ATOM 1089 O O . LEU A 1 137 ? 10.734 25.375 -4.73 1 91.31 137 LEU A O 1
ATOM 1093 N N . CYS A 1 138 ? 12.039 26.094 -3.039 1 89.38 138 CYS A N 1
ATOM 1094 C CA . CYS A 1 138 ? 11.148 27.203 -2.725 1 89.38 138 CYS A CA 1
ATOM 1095 C C . CYS A 1 138 ? 11.398 28.391 -3.658 1 89.38 138 CYS A C 1
ATOM 1097 O O . CYS A 1 138 ? 12.312 28.344 -4.484 1 89.38 138 CYS A O 1
ATOM 1099 N N . CYS A 1 139 ? 10.344 29.328 -3.645 1 77.5 139 CYS A N 1
ATOM 1100 C CA . CYS A 1 139 ? 10.477 30.516 -4.473 1 77.5 139 CYS A CA 1
ATOM 1101 C C . CYS A 1 139 ? 11.805 31.219 -4.215 1 77.5 139 CYS A C 1
ATOM 1103 O O . CYS A 1 139 ? 12.406 31.766 -5.137 1 77.5 139 CYS A O 1
ATOM 1105 N N . ASP A 1 140 ? 12.164 31.266 -2.85 1 67.75 140 ASP A N 1
ATOM 1106 C CA . ASP A 1 140 ? 13.461 31.859 -2.539 1 67.75 140 ASP A CA 1
ATOM 1107 C C . ASP A 1 140 ? 14.594 30.891 -2.84 1 67.75 140 ASP A C 1
ATOM 1109 O O . ASP A 1 140 ? 14.461 29.688 -2.604 1 67.75 140 ASP A O 1
ATOM 1113 N N . GLU A 1 141 ? 15.594 31.234 -3.5 1 72.38 141 GLU A N 1
ATOM 1114 C CA . GLU A 1 141 ? 16.797 30.484 -3.879 1 72.38 141 GLU A CA 1
ATOM 1115 C C . GLU A 1 141 ? 17.453 29.844 -2.662 1 72.38 141 GLU A C 1
ATOM 1117 O O . GLU A 1 141 ? 17.359 30.375 -1.552 1 72.38 141 GLU A O 1
ATOM 1122 N N . ASP A 1 142 ? 17.547 28.484 -2.441 1 83.62 142 ASP A N 1
ATOM 1123 C CA . ASP A 1 142 ? 18.438 27.734 -1.559 1 83.62 142 ASP A CA 1
ATOM 1124 C C . ASP A 1 142 ? 17.641 27 -0.488 1 83.62 142 ASP A C 1
ATOM 1126 O O . ASP A 1 142 ? 18.219 26.422 0.443 1 83.62 142 ASP A O 1
ATOM 1130 N N . LYS A 1 143 ? 16.375 27.375 -0.515 1 91.69 143 LYS A N 1
ATOM 1131 C CA . LYS A 1 143 ? 15.555 26.625 0.44 1 91.69 143 LYS A CA 1
ATOM 1132 C C . LYS A 1 143 ? 14.578 25.688 -0.277 1 91.69 143 LYS A C 1
ATOM 1134 O O . LYS A 1 143 ? 14.336 25.844 -1.475 1 91.69 143 LYS A O 1
ATOM 1139 N N . TYR A 1 144 ? 14.07 24.781 0.53 1 94 144 TYR A N 1
ATOM 1140 C CA . TYR A 1 144 ? 13.242 23.734 -0.068 1 94 144 TYR A CA 1
ATOM 1141 C C . TYR A 1 144 ? 11.953 23.547 0.727 1 94 144 TYR A C 1
ATOM 1143 O O . TYR A 1 144 ? 11.898 23.875 1.913 1 94 144 TYR A O 1
ATOM 1151 N N . TYR A 1 145 ? 10.953 23.094 0.036 1 93.44 145 TYR A N 1
ATOM 1152 C CA . TYR A 1 145 ? 9.766 22.625 0.744 1 93.44 145 TYR A CA 1
ATOM 1153 C C . TYR A 1 145 ? 9.492 21.156 0.454 1 93.44 145 TYR A C 1
ATOM 1155 O O . TYR A 1 145 ? 10.07 20.578 -0.478 1 93.44 145 TYR A O 1
ATOM 1163 N N . LEU A 1 146 ? 8.711 20.516 1.339 1 92.94 146 LEU A N 1
ATOM 1164 C CA . LEU A 1 146 ? 8.398 19.094 1.243 1 92.94 146 LEU A CA 1
ATOM 1165 C C . LEU A 1 146 ? 7.02 18.891 0.626 1 92.94 146 LEU A C 1
ATOM 1167 O O . LEU A 1 146 ? 6.004 19.203 1.243 1 92.94 146 LEU A O 1
ATOM 1171 N N . LYS A 1 147 ? 7.023 18.297 -0.56 1 91.12 147 LYS A N 1
ATOM 1172 C CA . LYS A 1 147 ? 5.789 18.047 -1.297 1 91.12 147 LYS A CA 1
ATOM 1173 C C . LYS A 1 147 ? 5.395 16.562 -1.204 1 91.12 147 LYS A C 1
ATOM 1175 O O . LYS A 1 147 ? 6.199 15.688 -1.516 1 91.12 147 LYS A O 1
ATOM 1180 N N . PRO A 1 148 ? 4.188 16.297 -0.774 1 90.19 148 PRO A N 1
ATOM 1181 C CA . PRO A 1 148 ? 3.75 14.906 -0.845 1 90.19 148 PRO A CA 1
ATOM 1182 C C . PRO A 1 148 ? 3.648 14.391 -2.279 1 90.19 148 PRO A C 1
ATOM 1184 O O . PRO A 1 148 ? 3.102 15.07 -3.146 1 90.19 148 PRO A O 1
ATOM 1187 N N . VAL A 1 149 ? 4.277 13.25 -2.514 1 91.69 149 VAL A N 1
ATOM 1188 C CA . VAL A 1 149 ? 4.227 12.617 -3.83 1 91.69 149 VAL A CA 1
ATOM 1189 C C . VAL A 1 149 ? 3.883 11.141 -3.686 1 91.69 149 VAL A C 1
ATOM 1191 O O . VAL A 1 149 ? 4.18 10.523 -2.66 1 91.69 149 VAL A O 1
ATOM 1194 N N . THR A 1 150 ? 3.207 10.633 -4.734 1 88.62 150 THR A N 1
ATOM 1195 C CA . THR A 1 150 ? 2.85 9.219 -4.754 1 88.62 150 THR A CA 1
ATOM 1196 C C . THR A 1 150 ? 3.857 8.414 -5.566 1 88.62 150 THR A C 1
ATOM 1198 O O . THR A 1 150 ? 4.207 8.797 -6.688 1 88.62 150 THR A O 1
ATOM 1201 N N . VAL A 1 151 ? 4.398 7.375 -4.98 1 92.06 151 VAL A N 1
ATOM 1202 C CA . VAL A 1 151 ? 5.344 6.484 -5.641 1 92.06 151 VAL A CA 1
ATOM 1203 C C . VAL A 1 151 ? 4.762 5.074 -5.711 1 92.06 151 VAL A C 1
ATOM 1205 O O . VAL A 1 151 ? 4.23 4.566 -4.719 1 92.06 151 VAL A O 1
ATOM 1208 N N . GLU A 1 152 ? 4.852 4.48 -6.965 1 92.75 152 GLU A N 1
ATOM 1209 C CA . GLU A 1 152 ? 4.461 3.082 -7.086 1 92.75 152 GLU A CA 1
ATOM 1210 C C . GLU A 1 152 ? 5.531 2.156 -6.52 1 92.75 152 GLU A C 1
ATOM 1212 O O . GLU A 1 152 ? 6.688 2.203 -6.949 1 92.75 152 GLU A O 1
ATOM 1217 N N . VAL A 1 153 ? 5.121 1.367 -5.543 1 92.94 153 VAL A N 1
ATOM 1218 C CA . VAL A 1 153 ? 6.039 0.447 -4.879 1 92.94 153 VAL A CA 1
ATOM 1219 C C . VAL A 1 153 ? 5.57 -0.992 -5.09 1 92.94 153 VAL A C 1
ATOM 1221 O O . VAL A 1 153 ? 4.395 -1.304 -4.898 1 92.94 153 VAL A O 1
ATOM 1224 N N . THR A 1 154 ? 6.48 -1.869 -5.555 1 94.38 154 THR A N 1
ATOM 1225 C CA . THR A 1 154 ? 6.168 -3.289 -5.664 1 94.38 154 THR A CA 1
ATOM 1226 C C . THR A 1 154 ? 6.078 -3.932 -4.285 1 94.38 154 THR A C 1
ATOM 1228 O O . THR A 1 154 ? 6.992 -3.795 -3.469 1 94.38 154 THR A O 1
ATOM 1231 N N . VAL A 1 155 ? 5.004 -4.645 -4.078 1 94.19 155 VAL A N 1
ATOM 1232 C CA . VAL A 1 155 ? 4.789 -5.141 -2.723 1 94.19 155 VAL A CA 1
ATOM 1233 C C . VAL A 1 155 ? 4.812 -6.668 -2.723 1 94.19 155 VAL A C 1
ATOM 1235 O O . VAL A 1 155 ? 4.898 -7.293 -1.662 1 94.19 155 VAL A O 1
ATOM 1238 N N . GLY A 1 156 ? 4.75 -7.246 -3.867 1 94.94 156 GLY A N 1
ATOM 1239 C CA . GLY A 1 156 ? 4.785 -8.688 -4.051 1 94.94 156 GLY A CA 1
ATOM 1240 C C . GLY A 1 156 ? 4.711 -9.109 -5.508 1 94.94 156 GLY A C 1
ATOM 1241 O O . GLY A 1 156 ? 4.699 -8.258 -6.402 1 94.94 156 GLY A O 1
ATOM 1242 N N . CYS A 1 157 ? 4.73 -10.383 -5.652 1 94.81 157 CYS A N 1
ATOM 1243 C CA . CYS A 1 157 ? 4.652 -10.93 -7 1 94.81 157 CYS A CA 1
ATOM 1244 C C . CYS A 1 157 ? 3.539 -11.961 -7.105 1 94.81 157 CYS A C 1
ATOM 1246 O O . CYS A 1 157 ? 3.184 -12.602 -6.109 1 94.81 157 CYS A O 1
ATOM 1248 N N . THR A 1 158 ? 3.006 -12.094 -8.273 1 95.25 158 THR A N 1
ATOM 1249 C CA . THR A 1 158 ? 1.968 -13.086 -8.539 1 95.25 158 THR A CA 1
ATOM 1250 C C . THR A 1 158 ? 2.193 -13.758 -9.898 1 95.25 158 THR A C 1
ATOM 1252 O O . THR A 1 158 ? 2.855 -13.188 -10.773 1 95.25 158 THR A O 1
ATOM 1255 N N . CYS A 1 159 ? 1.718 -15.016 -10.023 1 93.81 159 CYS A N 1
ATOM 1256 C CA . CYS A 1 159 ? 1.815 -15.75 -11.289 1 93.81 159 CYS A CA 1
ATOM 1257 C C . CYS A 1 159 ? 0.603 -15.477 -12.172 1 93.81 159 CYS A C 1
ATOM 1259 O O . CYS A 1 159 ? -0.538 -15.57 -11.711 1 93.81 159 CYS A O 1
ATOM 1261 N N . VAL A 1 160 ? 0.873 -15.148 -13.453 1 92.12 160 VAL A N 1
ATOM 1262 C CA . VAL A 1 160 ? -0.216 -14.914 -14.398 1 92.12 160 VAL A CA 1
ATOM 1263 C C . VAL A 1 160 ? -0.041 -15.812 -15.617 1 92.12 160 VAL A C 1
ATOM 1265 O O . VAL A 1 160 ? 1.08 -16.188 -15.961 1 92.12 160 VAL A O 1
ATOM 1268 N N . ARG A 1 161 ? -1.093 -16.094 -16.219 1 87.19 161 ARG A N 1
ATOM 1269 C CA . ARG A 1 161 ? -1.027 -16.844 -17.469 1 87.19 161 ARG A CA 1
ATOM 1270 C C . ARG A 1 161 ? -0.46 -15.977 -18.594 1 87.19 161 ARG A C 1
ATOM 1272 O O . ARG A 1 161 ? -0.751 -14.781 -18.672 1 87.19 161 ARG A O 1
ATOM 1279 N N . VAL A 1 162 ? 0.428 -16.625 -19.453 1 83 162 VAL A N 1
ATOM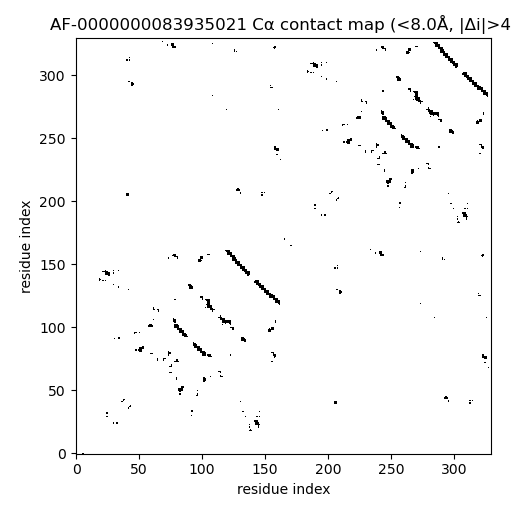 1280 C CA . VAL A 1 162 ? 0.996 -15.906 -20.594 1 83 162 VAL A CA 1
ATOM 1281 C C . VAL A 1 162 ? -0.102 -15.594 -21.594 1 83 162 VAL A C 1
ATOM 1283 O O . VAL A 1 162 ? -1.046 -16.375 -21.766 1 83 162 VAL A O 1
ATOM 1286 N N . LYS A 1 163 ? -0.067 -14.219 -22.094 1 68.31 163 LYS A N 1
ATOM 1287 C CA . LYS A 1 163 ? -1.007 -13.836 -23.156 1 68.31 163 LYS A CA 1
ATOM 1288 C C . LYS A 1 163 ? -0.789 -14.664 -24.406 1 68.31 163 LYS A C 1
ATOM 1290 O O . LYS A 1 163 ? 0.348 -14.852 -24.859 1 68.31 163 LYS A O 1
ATOM 1295 N N . SER A 1 164 ? -1.504 -15.734 -24.594 1 53.41 164 SER A N 1
ATOM 1296 C CA . SER A 1 164 ? -1.363 -16.484 -25.828 1 53.41 164 SER A CA 1
ATOM 1297 C C . SER A 1 164 ? -1.448 -15.555 -27.047 1 53.41 164 SER A C 1
ATOM 1299 O O . SER A 1 164 ? -2.258 -14.625 -27.062 1 53.41 164 SER A O 1
ATOM 1301 N N . SER A 1 165 ? -0.236 -15.273 -27.578 1 41.38 165 SER A N 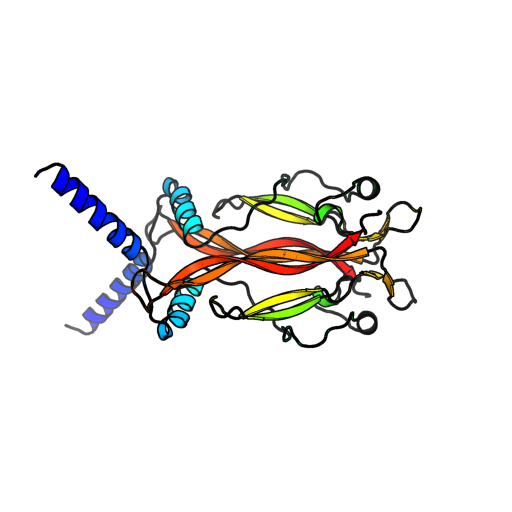1
ATOM 1302 C CA . SER A 1 165 ? -0.255 -14.664 -28.906 1 41.38 165 SER A CA 1
ATOM 1303 C C . SER A 1 165 ? -1.202 -15.414 -29.844 1 41.38 165 SER A C 1
ATOM 1305 O O . SER A 1 165 ? -1.368 -16.625 -29.719 1 41.38 165 SER A O 1
ATOM 1307 N N . MET B 1 1 ? 4.504 31.344 47.219 1 60.78 1 MET B N 1
ATOM 1308 C CA . MET B 1 1 ? 3.555 30.359 46.719 1 60.78 1 MET B CA 1
ATOM 1309 C C . MET B 1 1 ? 3.896 28.953 47.219 1 60.78 1 MET B C 1
ATOM 1311 O O . MET B 1 1 ? 5.043 28.516 47.125 1 60.78 1 MET B O 1
ATOM 1315 N N . ASP B 1 2 ? 3.098 28.422 48.094 1 74.62 2 ASP B N 1
ATOM 1316 C CA . ASP B 1 2 ? 3.311 27.156 48.781 1 74.62 2 ASP B CA 1
ATOM 1317 C C . ASP B 1 2 ? 3.367 26 47.781 1 74.62 2 ASP B C 1
ATOM 1319 O O . ASP B 1 2 ? 2.758 26.062 46.719 1 74.62 2 ASP B O 1
ATOM 1323 N N . MET B 1 3 ? 4.293 25.172 48.031 1 75.5 3 MET B N 1
ATOM 1324 C CA . MET B 1 3 ? 4.566 24 47.188 1 75.5 3 MET B CA 1
ATOM 1325 C C . MET B 1 3 ? 3.283 23.25 46.875 1 75.5 3 MET B C 1
ATOM 1327 O O . MET B 1 3 ? 3.131 22.719 45.75 1 75.5 3 MET B O 1
ATOM 1331 N N . LYS B 1 4 ? 2.424 23.344 47.781 1 80.75 4 LYS B N 1
ATOM 1332 C CA . LYS B 1 4 ? 1.139 22.688 47.594 1 80.75 4 LYS B CA 1
ATOM 1333 C C . LYS B 1 4 ? 0.303 23.359 46.531 1 80.75 4 LYS B C 1
ATOM 1335 O O . LYS B 1 4 ? -0.36 22.688 45.719 1 80.75 4 LYS B O 1
ATOM 1340 N N . GLN B 1 5 ? 0.405 24.656 46.469 1 70.5 5 GLN B N 1
ATOM 1341 C CA . GLN B 1 5 ? -0.329 25.422 45.469 1 70.5 5 GLN B CA 1
ATOM 1342 C C . GLN B 1 5 ? 0.225 25.156 44.062 1 70.5 5 GLN B C 1
ATOM 1344 O O . GLN B 1 5 ? -0.537 25.031 43.125 1 70.5 5 GLN B O 1
ATOM 1349 N N . VAL B 1 6 ? 1.46 24.953 44.125 1 77.5 6 VAL B N 1
ATOM 1350 C CA . VAL B 1 6 ? 2.135 24.734 42.844 1 77.5 6 VAL B CA 1
ATOM 1351 C C . VAL B 1 6 ? 1.796 23.344 42.312 1 77.5 6 VAL B C 1
ATOM 1353 O O . VAL B 1 6 ? 1.545 23.172 41.094 1 77.5 6 VAL B O 1
ATOM 1356 N N . VAL B 1 7 ? 1.714 22.391 43.156 1 78.69 7 VAL B N 1
ATOM 1357 C CA . VAL B 1 7 ? 1.438 21.016 42.75 1 78.69 7 VAL B CA 1
ATOM 1358 C C . VAL B 1 7 ? -0.004 20.906 42.281 1 78.69 7 VAL B C 1
ATOM 1360 O O . VAL B 1 7 ? -0.272 20.234 41.25 1 78.69 7 VAL B O 1
ATOM 1363 N N . THR B 1 8 ? -0.89 21.594 43.031 1 76.06 8 THR B N 1
ATOM 1364 C CA . THR B 1 8 ? -2.295 21.562 42.625 1 76.06 8 THR B CA 1
ATOM 1365 C C . THR B 1 8 ? -2.492 22.25 41.281 1 76.06 8 THR B C 1
ATOM 1367 O O . THR B 1 8 ? -3.275 21.781 40.438 1 76.06 8 THR B O 1
ATOM 1370 N N . PHE B 1 9 ? -1.728 23.312 41.062 1 72.75 9 PHE B N 1
ATOM 1371 C CA . PHE B 1 9 ? -1.823 24.016 39.812 1 72.75 9 PHE B CA 1
ATOM 1372 C C . PHE B 1 9 ? -1.305 23.156 38.656 1 72.75 9 PHE B C 1
ATOM 1374 O O . PHE B 1 9 ? -1.886 23.141 37.562 1 72.75 9 PHE B O 1
ATOM 1381 N N . LEU B 1 10 ? -0.298 22.453 38.844 1 69.94 10 LEU B N 1
ATOM 1382 C CA . LEU B 1 10 ? 0.291 21.578 37.812 1 69.94 10 LEU B CA 1
ATOM 1383 C C . LEU B 1 10 ? -0.635 20.406 37.5 1 69.94 10 LEU B C 1
ATOM 1385 O O . LEU B 1 10 ? -0.768 20.016 36.344 1 69.94 10 LEU B O 1
ATOM 1389 N N . LEU B 1 11 ? -1.275 19.891 38.531 1 72.69 11 LEU B N 1
ATOM 1390 C CA . LEU B 1 11 ? -2.168 18.75 38.344 1 72.69 11 LEU B CA 1
ATOM 1391 C C . LEU B 1 11 ? -3.389 19.141 37.531 1 72.69 11 LEU B C 1
ATOM 1393 O O . LEU B 1 11 ? -3.883 18.344 36.719 1 72.69 11 LEU B O 1
ATOM 1397 N N . PHE B 1 12 ? -3.861 20.359 37.781 1 70.56 12 PHE B N 1
ATOM 1398 C CA . PHE B 1 12 ? -5.035 20.828 37.062 1 70.56 12 PHE B CA 1
ATOM 1399 C C . PHE B 1 12 ? -4.668 21.219 35.625 1 70.56 12 PHE B C 1
ATOM 1401 O O . PHE B 1 12 ? -5.492 21.109 34.719 1 70.56 12 PHE B O 1
ATOM 1408 N N . LEU B 1 13 ? -3.49 21.656 35.312 1 70.06 13 LEU B N 1
ATOM 1409 C CA . LEU B 1 13 ? -3.1 22.156 34 1 70.06 13 LEU B CA 1
ATOM 1410 C C . LEU B 1 13 ? -2.787 20.984 33.062 1 70.06 13 LEU B C 1
ATOM 1412 O O . LEU B 1 13 ? -3.004 21.094 31.859 1 70.06 13 LEU B O 1
ATOM 1416 N N . VAL B 1 14 ? -2.4 19.875 33.531 1 69.44 14 VAL B N 1
ATOM 1417 C CA . VAL B 1 14 ? -1.95 18.75 32.75 1 69.44 14 VAL B CA 1
ATOM 1418 C C . VAL B 1 14 ? -3.139 18.125 32 1 69.44 14 VAL B C 1
ATOM 1420 O O . VAL B 1 14 ? -3.055 17.844 30.797 1 69.44 14 VAL B O 1
ATOM 1423 N N . PRO B 1 15 ? -4.242 17.922 32.688 1 64.81 15 PRO B N 1
ATOM 1424 C CA . PRO B 1 15 ? -5.359 17.344 31.953 1 64.81 15 PRO B CA 1
ATOM 1425 C C . PRO B 1 15 ? -5.891 18.266 30.859 1 64.81 15 PRO B C 1
ATOM 1427 O O . PRO B 1 15 ? -6.281 17.797 29.781 1 64.81 15 PRO B O 1
ATOM 1430 N N . VAL B 1 16 ? -5.984 19.547 31.141 1 63.59 16 VAL B N 1
ATOM 1431 C CA . VAL B 1 16 ? -6.52 20.5 30.172 1 63.59 16 VAL B CA 1
ATOM 1432 C C . VAL B 1 16 ? -5.637 20.516 28.922 1 63.59 16 VAL B C 1
ATOM 1434 O O . VAL B 1 16 ? -6.145 20.578 27.797 1 63.59 16 VAL B O 1
ATOM 1437 N N . TRP B 1 17 ? -4.379 20.422 29.234 1 61.84 17 TRP B N 1
ATOM 1438 C CA . TRP B 1 17 ? -3.439 20.484 28.125 1 61.84 17 TRP B CA 1
ATOM 1439 C C . TRP B 1 17 ? -3.537 19.219 27.266 1 61.84 17 TRP B C 1
ATOM 1441 O O . TRP B 1 17 ? -3.482 19.297 26.031 1 61.84 17 TRP B O 1
ATOM 1451 N N . ALA B 1 18 ? -3.717 18.109 27.844 1 63.31 18 ALA B N 1
ATOM 1452 C CA . ALA B 1 18 ? -3.818 16.859 27.078 1 63.31 18 ALA B CA 1
ATOM 1453 C C . ALA B 1 18 ? -5.055 16.875 26.188 1 63.31 18 ALA B C 1
ATOM 1455 O O . ALA B 1 18 ? -5.016 16.359 25.062 1 63.31 18 ALA B O 1
ATOM 1456 N N . CYS B 1 19 ? -6.102 17.547 26.781 1 66.69 19 CYS B N 1
ATOM 1457 C CA . CYS B 1 19 ? -7.352 17.609 26.031 1 66.69 19 CYS B CA 1
ATOM 1458 C C . CYS B 1 19 ? -7.234 18.547 24.844 1 66.69 19 CYS B C 1
ATOM 1460 O O . CYS B 1 19 ? -7.883 18.344 23.812 1 66.69 19 CYS B O 1
ATOM 1462 N N . LYS B 1 20 ? -6.352 19.5 24.984 1 66.94 20 LYS B N 1
ATOM 1463 C CA . LYS B 1 20 ? -6.305 20.547 23.984 1 66.94 20 LYS B CA 1
ATOM 1464 C C . LYS B 1 20 ? -5.344 20.188 22.859 1 66.94 20 LYS B C 1
ATOM 1466 O O . LYS B 1 20 ? -5.148 20.984 21.922 1 66.94 20 LYS B O 1
ATOM 1471 N N . MET B 1 21 ? -4.918 19.016 22.875 1 75.88 21 MET B N 1
ATOM 1472 C CA . MET B 1 21 ? -3.846 18.75 21.922 1 75.88 21 MET B CA 1
ATOM 1473 C C . MET B 1 21 ? -4.414 18.422 20.547 1 75.88 21 MET B C 1
ATOM 1475 O O . MET B 1 21 ? -3.723 18.562 19.531 1 75.88 21 MET B O 1
ATOM 1479 N N . HIS B 1 22 ? -5.688 18.219 20.5 1 82.94 22 HIS B N 1
ATOM 1480 C CA . HIS B 1 22 ? -6.242 17.859 19.188 1 82.94 22 HIS B CA 1
ATOM 1481 C C . HIS B 1 22 ? -7.332 18.844 18.766 1 82.94 22 HIS B C 1
ATOM 1483 O O . HIS B 1 22 ? -8.039 19.391 19.609 1 82.94 22 HIS B O 1
ATOM 1489 N N . LYS B 1 23 ? -7.348 19.156 17.484 1 87.56 23 LYS B N 1
ATOM 1490 C CA . LYS B 1 23 ? -8.492 19.891 16.953 1 87.56 23 LYS B CA 1
ATOM 1491 C C . LYS B 1 23 ? -9.75 19.016 16.953 1 87.56 23 LYS B C 1
ATOM 1493 O O . LYS B 1 23 ? -9.734 17.906 16.438 1 87.56 23 LYS B O 1
ATOM 1498 N N . CYS B 1 24 ? -10.812 19.562 17.516 1 92.44 24 CYS B N 1
ATOM 1499 C CA . CYS B 1 24 ? -12.047 18.812 17.672 1 92.44 24 CYS B CA 1
ATOM 1500 C C . CYS B 1 24 ? -13.109 19.25 16.672 1 92.44 24 CYS B C 1
ATOM 1502 O O . CYS B 1 24 ? -13.18 20.438 16.328 1 92.44 24 CYS B O 1
ATOM 1504 N N . TYR B 1 25 ? -13.883 18.297 16.172 1 93.25 25 TYR B N 1
ATOM 1505 C CA . TYR B 1 25 ? -14.922 18.531 15.164 1 93.25 25 TYR B CA 1
ATOM 1506 C C . TYR B 1 25 ? -16.266 17.984 15.625 1 93.25 25 TYR B C 1
ATOM 1508 O O . TYR B 1 25 ? -16.312 17 16.375 1 93.25 25 TYR B O 1
ATOM 1516 N N . GLU B 1 26 ? -17.312 18.656 15.125 1 93.19 26 GLU B N 1
ATOM 1517 C CA . GLU B 1 26 ? -18.625 18.047 15.25 1 93.19 26 GLU B CA 1
ATOM 1518 C C . GLU B 1 26 ? -18.797 16.891 14.266 1 93.19 26 GLU B C 1
ATOM 1520 O O . GLU B 1 26 ? -18.141 16.844 13.234 1 93.19 26 GLU B O 1
ATOM 1525 N N . ASP B 1 27 ? -19.719 16.094 14.609 1 93.12 27 ASP B N 1
ATOM 1526 C CA . ASP B 1 27 ? -19.922 14.898 13.797 1 93.12 27 ASP B CA 1
ATOM 1527 C C . ASP B 1 27 ? -20.203 15.266 12.344 1 93.12 27 ASP B C 1
ATOM 1529 O O . ASP B 1 27 ? -19.656 14.625 11.43 1 93.12 27 ASP B O 1
ATOM 1533 N N . HIS B 1 28 ? -20.953 16.281 12.102 1 94.5 28 HIS B N 1
ATOM 1534 C CA . HIS B 1 28 ? -21.359 16.625 10.742 1 94.5 28 HIS B CA 1
ATOM 1535 C C . HIS B 1 28 ? -20.219 17.281 9.977 1 94.5 28 HIS B C 1
ATOM 1537 O O . HIS B 1 28 ? -20.281 17.422 8.758 1 94.5 28 HIS B O 1
ATOM 1543 N N . GLU B 1 29 ? -19.156 17.672 10.672 1 95.94 29 GLU B N 1
ATOM 1544 C CA . GLU B 1 29 ? -18 18.344 10.062 1 95.94 29 GLU B CA 1
ATOM 1545 C C . GLU B 1 29 ? -16.891 17.344 9.734 1 95.94 29 GLU B C 1
ATOM 1547 O O . GLU B 1 29 ? -15.945 17.672 9.023 1 95.94 29 GLU B O 1
ATOM 1552 N N . LEU B 1 30 ? -17 16.203 10.219 1 95.56 30 LEU B N 1
ATOM 1553 C CA . LEU B 1 30 ? -15.906 15.234 10.211 1 95.56 30 LEU B CA 1
ATOM 1554 C C . LEU B 1 30 ? -15.531 14.859 8.781 1 95.56 30 LEU B C 1
ATOM 1556 O O . LEU B 1 30 ? -14.344 14.781 8.445 1 95.56 30 LEU B O 1
ATOM 1560 N N . SER B 1 31 ? -16.5 14.617 7.938 1 94.81 31 SER B N 1
ATOM 1561 C CA . SER B 1 31 ? -16.219 14.195 6.57 1 94.81 31 SER B CA 1
ATOM 1562 C C . SER B 1 31 ? -15.438 15.258 5.805 1 94.81 31 SER B C 1
ATOM 1564 O O . SER B 1 31 ? -14.453 14.945 5.133 1 94.81 31 SER B O 1
ATOM 1566 N N . ASP B 1 32 ? -15.898 16.438 5.938 1 95.94 32 ASP B N 1
ATOM 1567 C CA . ASP B 1 32 ? -15.219 17.531 5.25 1 95.94 32 ASP B CA 1
ATOM 1568 C C . ASP B 1 32 ? -13.805 17.719 5.797 1 95.94 32 ASP B C 1
ATOM 1570 O O . ASP B 1 32 ? -12.859 17.906 5.031 1 95.94 32 ASP B O 1
ATOM 1574 N N . ALA B 1 33 ? -13.734 17.703 7.105 1 94.75 33 ALA B N 1
ATOM 1575 C CA . ALA B 1 33 ? -12.422 17.859 7.73 1 94.75 33 ALA B CA 1
ATOM 1576 C C . ALA B 1 33 ? -11.484 16.734 7.305 1 94.75 33 ALA B C 1
ATOM 1578 O O . ALA B 1 33 ? -10.312 16.984 6.984 1 94.75 33 ALA B O 1
ATOM 1579 N N . ALA B 1 34 ? -11.984 15.594 7.32 1 94.88 34 ALA B N 1
ATOM 1580 C CA . ALA B 1 34 ? -11.18 14.438 6.926 1 94.88 34 ALA B CA 1
ATOM 1581 C C . ALA B 1 34 ? -10.719 14.562 5.48 1 94.88 34 ALA B C 1
ATOM 1583 O O . ALA B 1 34 ? -9.547 14.312 5.176 1 94.88 34 ALA B O 1
ATOM 1584 N N . ASN B 1 35 ? -11.609 14.867 4.59 1 92.5 35 ASN B N 1
ATOM 1585 C CA . ASN B 1 35 ? -11.266 15.008 3.178 1 92.5 35 ASN B CA 1
ATOM 1586 C C . ASN B 1 35 ? -10.148 16.031 2.969 1 92.5 35 ASN B C 1
ATOM 1588 O O . ASN B 1 35 ? -9.234 15.812 2.174 1 92.5 35 ASN B O 1
ATOM 1592 N N . ARG B 1 36 ? -10.234 17.094 3.666 1 90.31 36 ARG B N 1
ATOM 1593 C CA . ARG B 1 36 ? -9.195 18.109 3.578 1 90.31 36 ARG B CA 1
ATOM 1594 C C . ARG B 1 36 ? -7.844 17.562 4.023 1 90.31 36 ARG B C 1
ATOM 1596 O O . ARG B 1 36 ? -6.832 17.766 3.354 1 90.31 36 ARG B O 1
ATOM 1603 N N . LYS B 1 37 ? -7.875 16.859 5.113 1 87.38 37 LYS B N 1
ATOM 1604 C CA . LYS B 1 37 ? -6.645 16.281 5.641 1 87.38 37 LYS B CA 1
ATOM 1605 C C . LYS B 1 37 ? -6.086 15.227 4.699 1 87.38 37 LYS B C 1
ATOM 1607 O O . LYS B 1 37 ? -4.871 15.133 4.508 1 87.38 37 LYS B O 1
ATOM 1612 N N . LEU B 1 38 ? -6.98 14.445 4.141 1 88.19 38 LEU B N 1
ATOM 1613 C CA . LEU B 1 38 ? -6.57 13.375 3.236 1 88.19 38 LEU B CA 1
ATOM 1614 C C . LEU 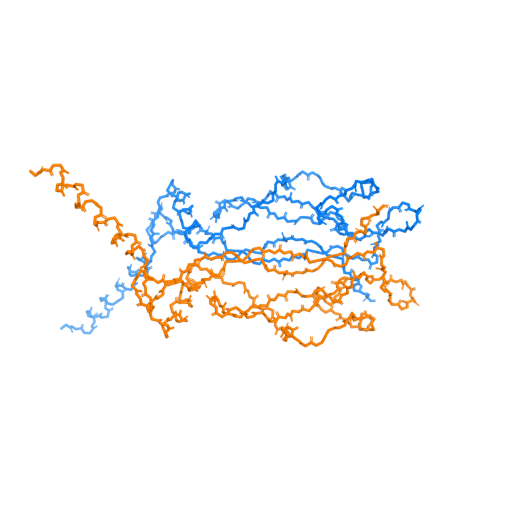B 1 38 ? -5.988 13.945 1.947 1 88.19 38 LEU B C 1
ATOM 1616 O O . LEU B 1 38 ? -5.02 13.406 1.404 1 88.19 38 LEU B O 1
ATOM 1620 N N . MET B 1 39 ? -6.559 14.938 1.452 1 83.31 39 MET B N 1
ATOM 1621 C CA . MET B 1 39 ? -6.086 15.555 0.218 1 83.31 39 MET B CA 1
ATOM 1622 C C . MET B 1 39 ? -4.727 16.219 0.428 1 83.31 39 MET B C 1
ATOM 1624 O O . MET B 1 39 ? -3.867 16.172 -0.454 1 83.31 39 MET B O 1
ATOM 1628 N N . SER B 1 40 ? -4.566 16.75 1.574 1 78.25 40 SER B N 1
ATOM 1629 C CA . SER B 1 40 ? -3.377 17.562 1.8 1 78.25 40 SER B CA 1
ATOM 1630 C C . SER B 1 40 ? -2.238 16.734 2.377 1 78.25 40 SER B C 1
ATOM 1632 O O . SER B 1 40 ? -1.082 16.891 1.981 1 78.25 40 SER B O 1
ATOM 1634 N N . HIS B 1 41 ? -2.592 15.82 3.26 1 76.5 41 HIS B N 1
ATOM 1635 C CA . HIS B 1 41 ? -1.523 15.219 4.047 1 76.5 41 HIS B CA 1
ATOM 1636 C C . HIS B 1 41 ? -1.404 13.727 3.762 1 76.5 41 HIS B C 1
ATOM 1638 O O . HIS B 1 41 ? -0.329 13.141 3.918 1 76.5 41 HIS B O 1
ATOM 1644 N N . TYR B 1 42 ? -2.475 13.203 3.33 1 78.06 42 TYR B N 1
ATOM 1645 C CA . TYR B 1 42 ? -2.488 11.75 3.184 1 78.06 42 TYR B CA 1
ATOM 1646 C C . TYR B 1 42 ? -3.162 11.336 1.878 1 78.06 42 TYR B C 1
ATOM 1648 O O . TYR B 1 42 ? -4.203 10.68 1.89 1 78.06 42 TYR B O 1
ATOM 1656 N N . PRO B 1 43 ? -2.51 11.633 0.819 1 78 43 PRO B N 1
ATOM 1657 C CA . PRO B 1 43 ? -3.193 11.258 -0.421 1 78 43 PRO B CA 1
ATOM 1658 C C . PRO B 1 43 ? -3.428 9.758 -0.531 1 78 43 PRO B C 1
ATOM 1660 O O . PRO B 1 43 ? -2.58 8.961 -0.115 1 78 43 PRO B O 1
ATOM 1663 N N . GLN B 1 44 ? -4.602 9.414 -0.945 1 80.25 44 GLN B N 1
ATOM 1664 C CA . GLN B 1 44 ? -5.023 8.023 -1.041 1 80.25 44 GLN B CA 1
ATOM 1665 C C . GLN B 1 44 ? -4.699 7.438 -2.414 1 80.25 44 GLN B C 1
ATOM 1667 O O . GLN B 1 44 ? -4.672 8.164 -3.41 1 80.25 44 GLN B O 1
ATOM 1672 N N . PRO B 1 45 ? -4.359 6.145 -2.406 1 80.88 45 PRO B N 1
ATOM 1673 C CA . PRO B 1 45 ? -4.188 5.5 -3.711 1 80.88 45 PRO B CA 1
ATOM 1674 C C . PRO B 1 45 ? -5.469 5.488 -4.535 1 80.88 45 PRO B C 1
ATOM 1676 O O . PRO B 1 45 ? -6.57 5.535 -3.979 1 80.88 45 PRO B O 1
ATOM 1679 N N . PRO B 1 46 ? -5.242 5.438 -5.809 1 79.38 46 PRO B N 1
ATOM 1680 C CA . PRO B 1 46 ? -6.441 5.324 -6.641 1 79.38 46 PRO B CA 1
ATOM 1681 C C . PRO B 1 46 ? -7.223 4.039 -6.379 1 79.38 46 PRO B C 1
ATOM 1683 O O . PRO B 1 46 ? -6.625 2.988 -6.133 1 79.38 46 PRO B O 1
ATOM 1686 N N . GLU B 1 47 ? -8.523 4.234 -6.348 1 81.31 47 GLU B N 1
ATOM 1687 C CA . GLU B 1 47 ? -9.391 3.072 -6.172 1 81.31 47 GLU B CA 1
ATOM 1688 C C . GLU B 1 47 ? -9.547 2.301 -7.477 1 81.31 47 GLU B C 1
ATOM 1690 O O . GLU B 1 47 ? -9.539 2.893 -8.562 1 81.31 47 GLU B O 1
ATOM 1695 N N . PRO B 1 48 ? -9.586 1.006 -7.34 1 81.75 48 PRO B N 1
ATOM 1696 C CA . PRO B 1 48 ? -9.812 0.235 -8.562 1 81.75 48 PRO B CA 1
ATOM 1697 C C . PRO B 1 48 ? -11.133 0.587 -9.242 1 81.75 48 PRO B C 1
ATOM 1699 O O . PRO B 1 48 ? -12.078 1.028 -8.586 1 81.75 48 PRO B O 1
ATOM 1702 N N . LEU B 1 49 ? -11.203 0.458 -10.562 1 72.31 49 LEU B N 1
ATOM 1703 C CA . LEU B 1 49 ? -12.336 0.849 -11.391 1 72.31 49 LEU B CA 1
ATOM 1704 C C . LEU B 1 49 ? -13.578 0.039 -11.023 1 72.31 49 LEU B C 1
ATOM 1706 O O . LEU B 1 49 ? -14.695 0.556 -11.07 1 72.31 49 LEU B O 1
ATOM 1710 N N . SER B 1 50 ? -13.383 -1.272 -10.758 1 77.75 50 SER B N 1
ATOM 1711 C CA . SER B 1 50 ? -14.516 -2.131 -10.445 1 77.75 50 SER B CA 1
ATOM 1712 C C . SER B 1 50 ? -14.32 -2.846 -9.117 1 77.75 50 SER B C 1
ATOM 1714 O O . SER B 1 50 ? -13.297 -3.498 -8.898 1 77.75 50 SER B O 1
ATOM 1716 N N . ALA B 1 51 ? -15.117 -2.459 -8.164 1 86.81 51 ALA B N 1
ATOM 1717 C CA . ALA B 1 51 ? -15.125 -3.15 -6.879 1 86.81 51 ALA B CA 1
ATOM 1718 C C . ALA B 1 51 ? -16.531 -3.627 -6.52 1 86.81 51 ALA B C 1
ATOM 1720 O O . ALA B 1 51 ? -17.5 -2.879 -6.66 1 86.81 51 ALA B O 1
ATOM 1721 N N . ALA B 1 52 ? -16.703 -4.848 -6.258 1 82.31 52 ALA B N 1
ATOM 1722 C CA . ALA B 1 52 ? -17.984 -5.445 -5.879 1 82.31 52 ALA B CA 1
ATOM 1723 C C . ALA B 1 52 ?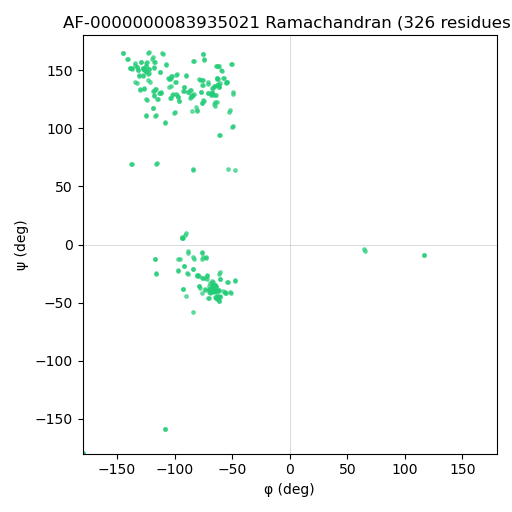 -18.234 -5.285 -4.383 1 82.31 52 ALA B C 1
ATOM 1725 O O . ALA B 1 52 ? -17.328 -4.965 -3.621 1 82.31 52 ALA B O 1
ATOM 1726 N N . ALA B 1 53 ? -19.562 -5.379 -4.105 1 81.31 53 ALA B N 1
ATOM 1727 C CA . ALA B 1 53 ? -19.875 -5.434 -2.678 1 81.31 53 ALA B CA 1
ATOM 1728 C C . ALA B 1 53 ? -19.281 -6.684 -2.037 1 81.31 53 ALA B C 1
ATOM 1730 O O . ALA B 1 53 ? -19.297 -7.766 -2.633 1 81.31 53 ALA B O 1
ATOM 1731 N N . ALA B 1 54 ? -18.828 -6.555 -0.857 1 82.81 54 ALA B N 1
ATOM 1732 C CA . ALA B 1 54 ? -18.156 -7.652 -0.177 1 82.81 54 ALA B CA 1
ATOM 1733 C C . ALA B 1 54 ? -19.078 -8.859 -0.02 1 82.81 54 ALA B C 1
ATOM 1735 O O . ALA B 1 54 ? -18.609 -10 -0.029 1 82.81 54 ALA B O 1
ATOM 1736 N N . ASP B 1 55 ? -20.359 -8.578 0.079 1 81.69 55 ASP B N 1
ATOM 1737 C CA . ASP B 1 55 ? -21.312 -9.648 0.381 1 81.69 55 ASP B CA 1
ATOM 1738 C C . ASP B 1 55 ? -21.797 -10.328 -0.896 1 81.69 55 ASP B C 1
ATOM 1740 O O . ASP B 1 55 ? -22.516 -11.328 -0.839 1 81.69 55 ASP B O 1
ATOM 1744 N N . THR B 1 56 ? -21.453 -9.828 -2.029 1 82.44 56 THR B N 1
ATOM 1745 C CA . THR B 1 56 ? -21.844 -10.469 -3.283 1 82.44 56 THR B CA 1
ATOM 1746 C C . THR B 1 56 ? -21.141 -11.82 -3.436 1 82.44 56 THR B C 1
ATOM 1748 O O . THR B 1 56 ? -19.953 -11.953 -3.121 1 82.44 56 THR B O 1
ATOM 1751 N N . PRO B 1 57 ? -21.859 -12.852 -3.734 1 77.69 57 PRO B N 1
ATOM 1752 C CA . PRO B 1 57 ? -21.25 -14.172 -3.9 1 77.69 57 PRO B CA 1
ATOM 1753 C C . PRO B 1 57 ? -20.109 -14.172 -4.914 1 77.69 57 PRO B C 1
ATOM 1755 O O . PRO B 1 57 ? -20.109 -13.359 -5.844 1 77.69 57 PRO B O 1
ATOM 1758 N N . SER B 1 58 ? -19.094 -14.922 -4.539 1 75.19 58 SER B N 1
ATOM 1759 C CA . SER B 1 58 ? -17.938 -15.062 -5.418 1 75.19 58 SER B CA 1
ATOM 1760 C C . SER B 1 58 ? -17.5 -16.516 -5.527 1 75.19 58 SER B C 1
ATOM 1762 O O . SER B 1 58 ? -17.781 -17.328 -4.637 1 75.19 58 SER B O 1
ATOM 1764 N N . SER B 1 59 ? -17.109 -16.938 -6.762 1 75.88 59 SER B N 1
ATOM 1765 C CA . SER B 1 59 ? -16.578 -18.266 -6.992 1 75.88 59 SER B CA 1
ATOM 1766 C C . SER B 1 59 ? -15.258 -18.203 -7.762 1 75.88 59 SER B C 1
ATOM 1768 O O . SER B 1 59 ? -14.945 -17.203 -8.383 1 75.88 59 SER B O 1
ATOM 1770 N N . CYS B 1 60 ? -14.477 -19.266 -7.598 1 77.06 60 CYS B N 1
ATOM 1771 C CA . CYS B 1 60 ? -13.266 -19.359 -8.398 1 77.06 60 CYS B CA 1
ATOM 1772 C C . CYS B 1 60 ? -13.602 -19.453 -9.883 1 77.06 60 CYS B C 1
ATOM 1774 O O . CYS B 1 60 ? -14.352 -20.328 -10.305 1 77.06 60 CYS B O 1
ATOM 1776 N N . PRO B 1 61 ? -13.039 -18.469 -10.664 1 72.06 61 PRO B N 1
ATOM 1777 C CA . PRO B 1 61 ? -13.469 -18.375 -12.062 1 72.06 61 PRO B CA 1
ATOM 1778 C C . PRO B 1 61 ? -12.711 -19.344 -12.977 1 72.06 61 PRO B C 1
ATOM 1780 O O . PRO B 1 61 ? -12.125 -18.906 -13.969 1 72.06 61 PRO B O 1
ATOM 1783 N N . LEU B 1 62 ? -12.82 -20.609 -12.852 1 71.69 62 LEU B N 1
ATOM 1784 C CA . LEU B 1 62 ? -12.102 -21.578 -13.672 1 71.69 62 LEU B CA 1
ATOM 1785 C C . LEU B 1 62 ? -12.523 -21.469 -15.133 1 71.69 62 LEU B C 1
ATOM 1787 O O . LEU B 1 62 ? -11.68 -21.438 -16.031 1 71.69 62 LEU B O 1
ATOM 1791 N N . ALA B 1 63 ? -13.828 -21.391 -15.383 1 68.5 63 ALA B N 1
ATOM 1792 C CA . ALA B 1 63 ? -14.359 -21.359 -16.734 1 68.5 63 ALA B CA 1
ATOM 1793 C C . ALA B 1 63 ? -13.945 -20.078 -17.453 1 68.5 63 ALA B C 1
ATOM 1795 O O . ALA B 1 63 ? -13.609 -20.109 -18.641 1 68.5 63 ALA B O 1
ATOM 1796 N N . LEU B 1 64 ? -13.953 -19.016 -16.688 1 62.28 64 LEU B N 1
ATOM 1797 C CA . LEU B 1 64 ? -13.633 -17.719 -17.281 1 62.28 64 LEU B CA 1
ATOM 1798 C C . LEU B 1 64 ? -12.148 -17.609 -17.578 1 62.28 64 LEU B C 1
ATOM 1800 O O . LEU B 1 64 ? -11.742 -16.859 -18.469 1 62.28 64 LEU B O 1
ATOM 1804 N N . TYR B 1 65 ? -11.375 -18.266 -16.844 1 65.44 65 TYR B N 1
ATOM 1805 C CA . TYR B 1 65 ? -9.93 -18.234 -17.031 1 65.44 65 TYR B CA 1
ATOM 1806 C C . TYR B 1 65 ? -9.539 -18.734 -18.406 1 65.44 65 TYR B C 1
ATOM 1808 O O . TYR B 1 65 ? -8.5 -18.344 -18.953 1 65.44 65 TYR B O 1
ATOM 1816 N N . GLU B 1 66 ? -10.414 -19.531 -18.969 1 61.94 66 GLU B N 1
ATOM 1817 C CA . GLU B 1 66 ? -10.18 -20.062 -20.312 1 61.94 66 GLU B CA 1
ATOM 1818 C C . GLU B 1 66 ? -10.492 -19.016 -21.375 1 61.94 66 GLU B C 1
ATOM 1820 O O . GLU B 1 66 ? -9.852 -18.969 -22.438 1 61.94 66 GLU B O 1
ATOM 1825 N N . GLN B 1 67 ? -11.453 -18.328 -21.109 1 57.16 67 GLN B N 1
ATOM 1826 C CA . GLN B 1 67 ? -12 -17.484 -22.156 1 57.16 67 GLN B CA 1
ATOM 1827 C C . GLN B 1 67 ? -11.336 -16.109 -22.141 1 57.16 67 GLN B C 1
ATOM 1829 O O . GLN B 1 67 ? -11.18 -15.477 -23.188 1 57.16 67 GLN B O 1
ATOM 1834 N N . GLN B 1 68 ? -11.188 -15.57 -21.016 1 53.09 68 GLN B N 1
ATOM 1835 C CA . GLN B 1 68 ? -11.109 -14.117 -21 1 53.09 68 GLN B CA 1
ATOM 1836 C C . GLN B 1 68 ? -9.68 -13.641 -21.266 1 53.09 68 GLN B C 1
ATOM 1838 O O . GLN B 1 68 ? -8.727 -14.219 -20.734 1 53.09 68 GLN B O 1
ATOM 1843 N N . LEU B 1 69 ? -9.562 -12.984 -22.359 1 54.31 69 LEU B N 1
ATOM 1844 C CA . LEU B 1 69 ? -8.398 -12.141 -22.594 1 54.31 69 LEU B CA 1
ATOM 1845 C C . LEU B 1 69 ? -8.188 -11.156 -21.453 1 54.31 69 LEU B C 1
ATOM 1847 O O . LEU B 1 69 ? -8.695 -10.031 -21.5 1 54.31 69 LEU B O 1
ATOM 1851 N N . PRO B 1 70 ? -7.898 -11.617 -20.281 1 60.94 70 PRO B N 1
ATOM 1852 C CA . PRO B 1 70 ? -7.91 -10.719 -19.125 1 60.94 70 PRO B CA 1
ATOM 1853 C C . PRO B 1 70 ? -6.844 -9.633 -19.219 1 60.94 70 PRO B C 1
ATOM 1855 O O . PRO B 1 70 ? -5.711 -9.898 -19.625 1 60.94 70 PRO B O 1
ATOM 1858 N N . GLN B 1 71 ? -7.324 -8.336 -19.234 1 66.56 71 GLN B N 1
ATOM 1859 C CA . GLN B 1 71 ? -6.383 -7.223 -19.312 1 66.56 71 GLN B CA 1
ATOM 1860 C C . GLN B 1 71 ? -5.742 -6.941 -17.969 1 66.56 71 GLN B C 1
ATOM 1862 O O . GLN B 1 71 ? -4.559 -6.605 -17.891 1 66.56 71 GLN B O 1
ATOM 1867 N N . HIS B 1 72 ? -6.488 -7.293 -16.891 1 81.38 72 HIS B N 1
ATOM 1868 C CA . HIS B 1 72 ? -5.957 -6.895 -15.594 1 81.38 72 HIS B CA 1
ATOM 1869 C C . HIS B 1 72 ? -5.223 -8.047 -14.922 1 81.38 72 HIS B C 1
ATOM 1871 O O . HIS B 1 72 ? -5.605 -9.211 -15.086 1 81.38 72 HIS B O 1
ATOM 1877 N N . ILE B 1 73 ? -4.246 -7.809 -14.219 1 86.31 73 ILE B N 1
ATOM 1878 C CA . ILE B 1 73 ? -3.42 -8.773 -13.5 1 86.31 73 ILE B CA 1
ATOM 1879 C C . ILE B 1 73 ? -4.305 -9.641 -12.609 1 86.31 73 ILE B C 1
ATOM 1881 O O . ILE B 1 73 ? -4.047 -10.844 -12.453 1 86.31 73 ILE B O 1
ATOM 1885 N N . SER B 1 74 ? -5.402 -9.086 -12.086 1 87.81 74 SER B N 1
ATOM 1886 C CA . SER B 1 74 ? -6.281 -9.805 -11.172 1 87.81 74 SER B CA 1
ATOM 1887 C C . SER B 1 74 ? -6.988 -10.961 -11.875 1 87.81 74 SER B C 1
ATOM 1889 O O . SER B 1 74 ? -7.184 -12.023 -11.289 1 87.81 74 SER B O 1
ATOM 1891 N N . ASP B 1 75 ? -7.25 -10.75 -13.156 1 83.5 75 ASP B N 1
ATOM 1892 C CA . ASP B 1 75 ? -7.984 -11.742 -13.93 1 83.5 75 ASP B CA 1
ATOM 1893 C C . ASP B 1 75 ? -7.039 -12.773 -14.547 1 83.5 75 ASP B C 1
ATOM 1895 O O . ASP B 1 75 ? -7.441 -13.898 -14.844 1 83.5 75 ASP B O 1
ATOM 1899 N N . ARG B 1 76 ? -5.887 -12.398 -14.734 1 87.5 76 ARG B N 1
ATOM 1900 C CA . ARG B 1 76 ? -4.922 -13.266 -15.398 1 87.5 76 ARG B CA 1
ATOM 1901 C C . ARG B 1 76 ? -4.152 -14.102 -14.375 1 87.5 76 ARG B C 1
ATOM 1903 O O . ARG B 1 76 ? -3.486 -15.07 -14.734 1 87.5 76 ARG B O 1
ATOM 1910 N N . SER B 1 77 ? -4.188 -13.672 -13.141 1 91.25 77 SER B N 1
ATOM 1911 C CA . SER B 1 77 ? -3.465 -14.375 -12.086 1 91.25 77 SER B CA 1
ATOM 1912 C C . SER B 1 77 ? -4.004 -15.789 -11.891 1 91.25 77 SER B C 1
ATOM 1914 O O . SER B 1 77 ? -5.211 -16.016 -11.977 1 91.25 77 SER B O 1
ATOM 1916 N N . VAL B 1 78 ? -3.135 -16.781 -11.609 1 91.81 78 VAL B N 1
ATOM 1917 C CA . VAL B 1 78 ? -3.572 -18.125 -11.305 1 91.81 78 VAL B CA 1
ATOM 1918 C C . VAL B 1 78 ? -4.129 -18.188 -9.891 1 91.81 78 VAL B C 1
ATOM 1920 O O . VAL B 1 78 ? -4.598 -19.234 -9.438 1 91.81 78 VAL B O 1
ATOM 1923 N N . SER B 1 79 ? -4.004 -17.156 -9.18 1 92.5 79 SER B N 1
ATOM 1924 C CA . SER B 1 79 ? -4.734 -16.844 -7.957 1 92.5 79 SER B CA 1
ATOM 1925 C C . SER B 1 79 ? -5.613 -15.609 -8.141 1 92.5 79 SER B C 1
ATOM 1927 O O . SER B 1 79 ? -5.359 -14.57 -7.543 1 92.5 79 SER B O 1
ATOM 1929 N N . PRO B 1 80 ? -6.648 -15.766 -8.922 1 90.12 80 PRO B N 1
ATOM 1930 C CA . PRO B 1 80 ? -7.438 -14.578 -9.266 1 90.12 80 PRO B CA 1
ATOM 1931 C C . PRO B 1 80 ? -8.117 -13.945 -8.055 1 90.12 80 PRO B C 1
ATOM 1933 O O . PRO B 1 80 ? -8.359 -14.625 -7.055 1 90.12 80 PRO B O 1
ATOM 1936 N N . TRP B 1 81 ? -8.352 -12.688 -8.188 1 91.5 81 TRP B N 1
ATOM 1937 C CA . TRP B 1 81 ? -9.055 -11.977 -7.129 1 91.5 81 TRP B CA 1
ATOM 1938 C C . TRP B 1 81 ? -10.031 -10.953 -7.711 1 91.5 81 TRP B C 1
ATOM 1940 O O . TRP B 1 81 ? -9.953 -10.625 -8.898 1 91.5 81 TRP B O 1
ATOM 1950 N N . ARG B 1 82 ? -10.922 -10.617 -6.906 1 88.88 82 ARG B N 1
ATOM 1951 C CA . ARG B 1 82 ? -11.789 -9.477 -7.188 1 88.88 82 ARG B CA 1
ATOM 1952 C C . ARG B 1 82 ? -11.617 -8.383 -6.148 1 88.88 82 ARG B C 1
ATOM 1954 O O . ARG B 1 82 ? -11.141 -8.641 -5.039 1 88.88 82 ARG B O 1
ATOM 1961 N N . TYR B 1 83 ? -11.969 -7.172 -6.547 1 91.12 83 TYR B N 1
ATOM 1962 C CA . TYR B 1 83 ? -11.984 -6.086 -5.57 1 91.12 83 TYR B CA 1
ATOM 1963 C C . TYR B 1 83 ? -13.367 -5.949 -4.934 1 91.12 83 TYR B C 1
ATOM 1965 O O . TYR B 1 83 ? -14.383 -6.016 -5.621 1 91.12 83 TYR B O 1
ATOM 1973 N N . VAL B 1 84 ? -13.367 -5.801 -3.666 1 93.81 84 VAL B N 1
ATOM 1974 C CA . VAL B 1 84 ? -14.609 -5.625 -2.918 1 93.81 84 VAL B CA 1
ATOM 1975 C C . VAL B 1 84 ? -14.531 -4.355 -2.072 1 93.81 84 VAL B C 1
ATOM 1977 O O . VAL B 1 84 ? -13.445 -3.953 -1.65 1 93.81 84 VAL B O 1
ATOM 1980 N N . LEU B 1 85 ? -15.648 -3.76 -1.853 1 92.81 85 LEU B N 1
ATOM 1981 C CA . LEU B 1 85 ? -15.727 -2.57 -1.012 1 92.81 85 LEU B CA 1
ATOM 1982 C C . LEU B 1 85 ? -15.844 -2.951 0.46 1 92.81 85 LEU B C 1
ATOM 1984 O O . LEU B 1 85 ? -16.641 -3.826 0.818 1 92.81 85 LEU B O 1
ATOM 1988 N N . VAL B 1 86 ? -15.055 -2.455 1.265 1 92.88 86 VAL B N 1
ATOM 1989 C CA . VAL B 1 86 ? -15.102 -2.609 2.715 1 92.88 86 VAL B CA 1
ATOM 1990 C C . VAL B 1 86 ? -15.422 -1.269 3.367 1 92.88 86 VAL B C 1
ATOM 1992 O O . VAL B 1 86 ? -14.828 -0.243 3.027 1 92.88 86 VAL B O 1
ATOM 1995 N N . THR B 1 87 ? -16.391 -1.26 4.27 1 94.19 87 THR B N 1
ATOM 1996 C CA . THR B 1 87 ? -16.797 -0.02 4.922 1 94.19 87 THR B CA 1
ATOM 1997 C C . THR B 1 87 ? -16.484 -0.067 6.414 1 94.19 87 THR B C 1
ATOM 1999 O O . THR B 1 87 ? -16.828 -1.042 7.094 1 94.19 87 THR B O 1
ATOM 2002 N N . LYS B 1 88 ? -15.789 0.856 6.871 1 94.69 88 LYS B N 1
ATOM 2003 C CA . LYS B 1 88 ? -15.555 1.124 8.289 1 94.69 88 LYS B CA 1
ATOM 2004 C C . LYS B 1 88 ? -16.125 2.477 8.695 1 94.69 88 LYS B C 1
ATOM 2006 O O . LYS B 1 88 ? -15.531 3.52 8.422 1 94.69 88 LYS B O 1
ATOM 2011 N N . LYS B 1 89 ? -17.094 2.555 9.438 1 94.25 89 LYS B N 1
ATOM 2012 C CA . LYS B 1 89 ? -17.938 3.725 9.695 1 94.25 89 LYS B CA 1
ATOM 2013 C C . LYS B 1 89 ? -17.125 4.836 10.367 1 94.25 89 LYS B C 1
ATOM 2015 O O . LYS B 1 89 ? -17.344 6.016 10.094 1 94.25 89 LYS B O 1
ATOM 2020 N N . ASP B 1 90 ? -16.188 4.5 11.242 1 95.62 90 ASP B N 1
ATOM 2021 C CA . ASP B 1 90 ? -15.469 5.516 12.008 1 95.62 90 ASP B CA 1
ATOM 2022 C C . ASP B 1 90 ? -14.172 5.922 11.297 1 95.62 90 ASP B C 1
ATOM 2024 O O . ASP B 1 90 ? -13.383 6.695 11.844 1 95.62 90 ASP B O 1
ATOM 2028 N N . HIS B 1 91 ? -13.992 5.371 10.078 1 95.75 91 HIS B N 1
ATOM 2029 C CA . HIS B 1 91 ? -12.781 5.664 9.32 1 95.75 91 HIS B CA 1
ATOM 2030 C C . HIS B 1 91 ? -13.07 6.59 8.148 1 95.75 91 HIS B C 1
ATOM 2032 O O . HIS B 1 91 ? -14.211 6.68 7.695 1 95.75 91 HIS B O 1
ATOM 2038 N N . PHE B 1 92 ? -12.016 7.332 7.715 1 93.94 92 PHE B N 1
ATOM 2039 C CA . PHE B 1 92 ? -12.062 8.18 6.527 1 93.94 92 PHE B CA 1
ATOM 2040 C C . PHE B 1 92 ? -10.867 7.914 5.625 1 93.94 92 PHE B C 1
ATOM 2042 O O . PHE B 1 92 ? -9.719 7.941 6.082 1 93.94 92 PHE B O 1
ATOM 2049 N N . PRO B 1 93 ? -11.172 7.758 4.344 1 92.62 93 PRO B N 1
ATOM 2050 C CA . PRO B 1 93 ? -12.5 7.465 3.801 1 92.62 93 PRO B CA 1
ATOM 2051 C C . PRO B 1 93 ? -13.172 6.281 4.488 1 92.62 93 PRO B C 1
ATOM 2053 O O . PRO B 1 93 ? -12.492 5.395 5.008 1 92.62 93 PRO B O 1
ATOM 2056 N N . SER B 1 94 ? -14.477 6.258 4.441 1 94.19 94 SER B N 1
ATOM 2057 C CA . SER B 1 94 ? -15.203 5.215 5.16 1 94.19 94 SER B CA 1
ATOM 2058 C C . SER B 1 94 ? -15.297 3.939 4.328 1 94.19 94 SER B C 1
ATOM 2060 O O . SER B 1 94 ? -15.617 2.871 4.855 1 94.19 94 SER B O 1
ATOM 2062 N N . THR B 1 95 ? -15.133 4.098 3.035 1 93.44 95 THR B N 1
ATOM 2063 C CA . THR B 1 95 ? -15.195 2.945 2.139 1 93.44 95 THR B CA 1
ATOM 2064 C C . THR B 1 95 ? -13.945 2.871 1.268 1 93.44 95 THR B C 1
ATOM 2066 O O . THR B 1 95 ? -13.477 3.893 0.761 1 93.44 95 THR B O 1
ATOM 2069 N N . TYR B 1 96 ? -13.352 1.656 1.151 1 92.69 96 TYR B N 1
ATOM 2070 C CA . TYR B 1 96 ? -12.195 1.409 0.303 1 92.69 96 TYR B CA 1
ATOM 2071 C C . TYR B 1 96 ? -12.258 0.02 -0.32 1 92.69 96 TYR B C 1
ATOM 2073 O O . TYR B 1 96 ? -13.055 -0.823 0.11 1 92.69 96 TYR B O 1
ATOM 2081 N N . ALA B 1 97 ? -11.461 -0.152 -1.282 1 93.69 97 ALA B N 1
ATOM 2082 C CA . ALA B 1 97 ? -11.438 -1.434 -1.983 1 93.69 97 ALA B CA 1
ATOM 2083 C C . ALA B 1 97 ? -10.281 -2.307 -1.492 1 93.69 97 ALA B C 1
ATOM 2085 O O . ALA B 1 97 ? -9.188 -1.805 -1.213 1 93.69 97 ALA B O 1
ATOM 2086 N N . GLU B 1 98 ? -10.578 -3.555 -1.36 1 94.31 98 GLU B N 1
ATOM 2087 C CA . GLU B 1 98 ? -9.516 -4.52 -1.107 1 94.31 98 GLU B CA 1
ATOM 2088 C C . GLU B 1 98 ? -9.664 -5.75 -1.994 1 94.31 98 GLU B C 1
ATOM 2090 O O . GLU B 1 98 ? -10.75 -6.031 -2.498 1 94.31 98 GLU B O 1
ATOM 2095 N N . ALA B 1 99 ? -8.594 -6.379 -2.223 1 92.88 99 ALA B N 1
ATOM 2096 C CA . ALA B 1 99 ? -8.594 -7.605 -3.021 1 92.88 99 ALA B CA 1
ATOM 2097 C C . ALA B 1 99 ? -9.133 -8.781 -2.217 1 92.88 99 ALA B C 1
ATOM 2099 O O . ALA B 1 99 ? -8.828 -8.922 -1.029 1 92.88 99 ALA B O 1
ATOM 2100 N N . GLN B 1 100 ? -9.969 -9.594 -2.83 1 92.44 100 GLN B N 1
ATOM 2101 C CA . GLN B 1 100 ? -10.453 -10.859 -2.289 1 92.44 100 GLN B CA 1
ATOM 2102 C C . GLN B 1 100 ? -10.047 -12.031 -3.182 1 92.44 100 GLN B C 1
ATOM 2104 O O . GLN B 1 100 ? -10.469 -12.109 -4.336 1 92.44 100 GLN B O 1
ATOM 2109 N N . CYS B 1 101 ? -9.234 -12.914 -2.58 1 92.56 101 CYS B N 1
ATOM 2110 C CA . CYS B 1 101 ? -8.836 -14.094 -3.35 1 92.56 101 CYS B CA 1
ATOM 2111 C C . CYS B 1 101 ? -10.031 -14.984 -3.639 1 92.56 101 CYS B C 1
ATOM 2113 O O . CYS B 1 101 ? -10.812 -15.297 -2.738 1 92.56 101 CYS B O 1
ATOM 2115 N N . LEU B 1 102 ? -10.117 -15.453 -4.824 1 91.44 102 LEU B N 1
ATOM 2116 C CA . LEU B 1 102 ? -11.344 -16.109 -5.262 1 91.44 102 LEU B CA 1
ATOM 2117 C C . LEU B 1 102 ? -11.234 -17.625 -5.137 1 91.44 102 LEU B C 1
ATOM 2119 O O . LEU B 1 102 ? -12.25 -18.328 -5.109 1 91.44 102 LEU B O 1
ATOM 2123 N N . CYS B 1 103 ? -10.062 -18.172 -5.109 1 89.81 103 CYS B N 1
ATOM 2124 C CA . CYS B 1 103 ? -9.844 -19.609 -5.051 1 89.81 103 CYS B CA 1
ATOM 2125 C C . CYS B 1 103 ? -9.109 -20 -3.771 1 89.81 103 CYS B C 1
ATOM 2127 O O . CYS B 1 103 ? -8.359 -19.188 -3.213 1 89.81 103 CYS B O 1
ATOM 2129 N N . SER B 1 104 ? -9.344 -21.266 -3.293 1 87.75 104 SER B N 1
ATOM 2130 C CA . SER B 1 104 ? -8.57 -21.797 -2.172 1 87.75 104 SER B CA 1
ATOM 2131 C C . SER B 1 104 ? -7.203 -22.281 -2.627 1 87.75 104 SER B C 1
ATOM 2133 O O . SER B 1 104 ? -6.219 -22.156 -1.896 1 87.75 104 SER B O 1
ATOM 2135 N N . GLY B 1 105 ? -7.207 -22.844 -3.84 1 90.25 105 GLY B N 1
ATOM 2136 C CA . GLY B 1 105 ? -5.973 -23.281 -4.48 1 90.25 105 GLY B CA 1
ATOM 2137 C C . GLY B 1 105 ? -5.566 -22.406 -5.645 1 90.25 105 GLY B C 1
ATOM 2138 O O . GLY B 1 105 ? -5.867 -21.203 -5.664 1 90.25 105 GLY B O 1
ATOM 2139 N N . CYS B 1 106 ? -4.742 -22.922 -6.535 1 91.5 106 CYS B N 1
ATOM 2140 C CA . CYS B 1 106 ? -4.301 -22.156 -7.691 1 91.5 106 CYS B CA 1
ATOM 2141 C C . CYS B 1 106 ? -4.66 -22.875 -8.992 1 91.5 106 CYS B C 1
ATOM 2143 O O . CYS B 1 106 ? -4.758 -24.094 -9.016 1 91.5 106 CYS B O 1
ATOM 2145 N N . ILE B 1 107 ? -4.848 -22.047 -9.984 1 86.44 107 ILE B N 1
ATOM 2146 C CA . ILE B 1 107 ? -5.316 -22.578 -11.258 1 86.44 107 ILE B CA 1
ATOM 2147 C C . ILE B 1 107 ? -4.121 -23.031 -12.094 1 86.44 107 ILE B C 1
ATOM 2149 O O . ILE B 1 107 ? -3.18 -22.266 -12.312 1 86.44 107 ILE B O 1
ATOM 2153 N N . LEU B 1 108 ? -4.137 -24.203 -12.531 1 84.75 108 LEU B N 1
ATOM 2154 C CA . LEU B 1 108 ? -3.129 -24.766 -13.43 1 84.75 108 LEU B CA 1
ATOM 2155 C C . LEU B 1 108 ? -3.611 -24.719 -14.883 1 84.75 108 LEU B C 1
ATOM 2157 O O . LEU B 1 108 ? -4.75 -25.078 -15.172 1 84.75 108 LEU B O 1
ATOM 2161 N N . ILE B 1 109 ? -2.723 -24.156 -15.672 1 77.06 109 ILE B N 1
ATOM 2162 C CA . ILE B 1 109 ? -3.047 -24.078 -17.094 1 77.06 109 ILE B CA 1
ATOM 2163 C C . ILE B 1 109 ? -2.17 -25.062 -17.859 1 77.06 109 ILE B C 1
ATOM 2165 O O . ILE B 1 109 ? -0.942 -25.031 -17.766 1 77.06 109 ILE B O 1
ATOM 2169 N N . ARG B 1 110 ? -2.668 -26.172 -18.297 1 72.06 110 ARG B N 1
ATOM 2170 C CA . ARG B 1 110 ? -1.953 -27.125 -19.125 1 72.06 110 ARG B CA 1
ATOM 2171 C C . ARG B 1 110 ? -2.398 -27.031 -20.578 1 72.06 110 ARG B C 1
ATOM 2173 O O . ARG B 1 110 ? -3.549 -26.703 -20.859 1 72.06 110 ARG B O 1
ATOM 2180 N N . ASP B 1 111 ? -1.408 -27.219 -21.406 1 69.56 111 ASP B N 1
ATOM 2181 C CA . ASP B 1 111 ? -1.728 -27.203 -22.828 1 69.56 111 ASP B CA 1
ATOM 2182 C C . ASP B 1 111 ? -2.912 -28.109 -23.125 1 69.56 111 ASP B C 1
ATOM 2184 O O . ASP B 1 111 ? -3.008 -29.219 -22.594 1 69.56 111 ASP B O 1
ATOM 2188 N N . LYS B 1 112 ? -3.924 -27.562 -23.891 1 71 112 LYS B N 1
ATOM 2189 C CA . LYS B 1 112 ? -5.062 -28.25 -24.484 1 71 112 LYS B CA 1
ATOM 2190 C C . LYS B 1 112 ? -5.984 -28.828 -23.422 1 71 112 LYS B C 1
ATOM 2192 O O . LYS B 1 112 ? -6.855 -29.641 -23.719 1 71 112 LYS B O 1
ATOM 2197 N N . ALA B 1 113 ? -5.633 -28.719 -22.109 1 74.5 113 ALA B N 1
ATOM 2198 C CA . ALA B 1 113 ? -6.547 -29.156 -21.062 1 74.5 113 ALA B CA 1
ATOM 2199 C C . ALA B 1 113 ? -7.23 -27.984 -20.391 1 74.5 113 ALA B C 1
ATOM 2201 O O . ALA B 1 113 ? -6.672 -26.875 -20.328 1 74.5 113 ALA B O 1
ATOM 2202 N N . PRO B 1 114 ? -8.508 -28.203 -20 1 77.62 114 PRO B N 1
ATOM 2203 C CA . PRO B 1 114 ? -9.188 -27.141 -19.25 1 77.62 114 PRO B CA 1
ATOM 2204 C C . PRO B 1 114 ? -8.445 -26.75 -17.969 1 77.62 114 PRO B C 1
ATOM 2206 O O . PRO B 1 114 ? -7.812 -27.594 -17.344 1 77.62 114 PRO B O 1
ATOM 2209 N N . PRO B 1 115 ? -8.438 -25.5 -17.625 1 83.31 115 PRO B N 1
ATOM 2210 C CA . PRO B 1 115 ? -7.828 -25.078 -16.359 1 83.31 115 PRO B CA 1
ATOM 2211 C C . PRO B 1 115 ? -8.406 -25.812 -15.156 1 83.31 115 PRO B C 1
ATOM 2213 O O . PRO B 1 115 ? -9.609 -26.094 -15.109 1 83.31 115 PRO B O 1
ATOM 2216 N N . GLN B 1 116 ? -7.539 -26.188 -14.227 1 84.94 116 GLN B N 1
ATOM 2217 C CA . GLN B 1 116 ? -7.949 -26.875 -13.008 1 84.94 116 GLN B CA 1
ATOM 2218 C C . GLN B 1 116 ? -7.332 -26.219 -11.773 1 84.94 116 GLN B C 1
ATOM 2220 O O . GLN B 1 116 ? -6.195 -25.75 -11.812 1 84.94 116 GLN B O 1
ATOM 2225 N N . MET B 1 117 ? -8.109 -26.266 -10.797 1 86.88 117 MET B N 1
ATOM 2226 C CA . MET B 1 117 ? -7.555 -25.781 -9.531 1 86.88 117 MET B CA 1
ATOM 2227 C C . MET B 1 117 ? -6.754 -26.875 -8.836 1 86.88 117 MET B C 1
ATOM 2229 O O . MET B 1 117 ? -7.223 -28.016 -8.711 1 86.88 117 MET B O 1
ATOM 2233 N N . SER B 1 118 ? -5.609 -26.578 -8.453 1 87.44 118 SER B N 1
ATOM 2234 C CA . SER B 1 118 ? -4.762 -27.516 -7.723 1 87.44 118 SER B CA 1
ATOM 2235 C C . SER B 1 118 ? -4.699 -27.156 -6.242 1 87.44 118 SER B C 1
ATOM 2237 O O . SER B 1 118 ? -4.434 -26.016 -5.887 1 87.44 118 SER B O 1
ATOM 2239 N N . ASP B 1 119 ? -4.828 -28.203 -5.422 1 85.25 119 ASP B N 1
ATOM 2240 C CA . ASP B 1 119 ? -4.766 -28 -3.979 1 85.25 119 ASP B CA 1
ATOM 2241 C C . ASP B 1 119 ? -3.346 -28.203 -3.457 1 85.25 119 ASP B C 1
ATOM 2243 O O . ASP B 1 119 ? -3.113 -28.188 -2.246 1 85.25 119 ASP B O 1
ATOM 2247 N N . ASN B 1 120 ? -2.457 -28.406 -4.391 1 83.94 120 ASN B N 1
ATOM 2248 C CA . ASN B 1 120 ? -1.056 -28.422 -3.988 1 83.94 120 ASN B CA 1
ATOM 2249 C C . ASN B 1 120 ? -0.558 -27.016 -3.641 1 83.94 120 ASN B C 1
ATOM 2251 O O . ASN B 1 120 ? 0.545 -26.859 -3.115 1 83.94 120 ASN B O 1
ATOM 2255 N N . TYR B 1 121 ? -1.41 -26.125 -4.008 1 89.12 121 TYR B N 1
ATOM 2256 C CA . TYR B 1 121 ? -1.111 -24.719 -3.744 1 89.12 121 TYR B CA 1
ATOM 2257 C C . TYR B 1 121 ? -2.227 -24.062 -2.938 1 89.12 121 TYR B C 1
ATOM 2259 O O . TYR B 1 121 ? -3.35 -24.578 -2.893 1 89.12 121 TYR B O 1
ATOM 2267 N N . ASN B 1 122 ? -1.836 -23 -2.27 1 90.56 122 ASN B N 1
ATOM 2268 C CA . ASN B 1 122 ? -2.818 -22.141 -1.621 1 90.56 122 ASN B CA 1
ATOM 2269 C C . ASN B 1 122 ? -2.816 -20.734 -2.219 1 90.56 122 ASN B C 1
ATOM 2271 O O . ASN B 1 122 ? -1.755 -20.188 -2.506 1 90.56 122 ASN B O 1
ATOM 2275 N N . SER B 1 123 ? -3.975 -20.203 -2.506 1 92.31 123 SER B N 1
ATOM 2276 C CA . SER B 1 123 ? -4.125 -18.781 -2.822 1 92.31 123 SER B CA 1
ATOM 2277 C C . SER B 1 123 ? -4.156 -17.938 -1.557 1 92.31 123 SER B C 1
ATOM 2279 O O . SER B 1 123 ? -5.039 -18.094 -0.713 1 92.31 123 SER B O 1
ATOM 2281 N N . VAL B 1 124 ? -3.117 -17.062 -1.41 1 94.62 124 VAL B N 1
ATOM 2282 C CA . VAL B 1 124 ? -3.016 -16.312 -0.165 1 94.62 124 VAL B CA 1
ATOM 2283 C C . VAL B 1 124 ? -2.959 -14.812 -0.47 1 94.62 124 VAL B C 1
ATOM 2285 O O . VAL B 1 124 ? -2.428 -14.406 -1.505 1 94.62 124 VAL B O 1
ATOM 2288 N N . PRO B 1 125 ? -3.477 -14.008 0.438 1 95.06 125 PRO B N 1
ATOM 2289 C CA . PRO B 1 125 ? -3.5 -12.555 0.229 1 95.06 125 PRO B CA 1
ATOM 2290 C C . PRO B 1 125 ? -2.133 -11.906 0.442 1 95.06 125 PRO B C 1
ATOM 2292 O O . PRO B 1 125 ? -1.375 -12.328 1.317 1 95.06 125 PRO B O 1
ATOM 2295 N N . ILE B 1 126 ? -1.874 -10.961 -0.381 1 94.25 126 ILE B N 1
ATOM 2296 C CA . ILE B 1 126 ? -0.804 -10 -0.136 1 94.25 126 ILE B CA 1
ATOM 2297 C C . ILE B 1 126 ? -1.38 -8.742 0.502 1 94.25 126 ILE B C 1
ATOM 2299 O O . ILE B 1 126 ? -2.24 -8.078 -0.084 1 94.25 126 ILE B O 1
ATOM 2303 N N . LYS B 1 127 ? -0.802 -8.422 1.711 1 93.12 127 LYS B N 1
ATOM 2304 C CA . LYS B 1 127 ? -1.358 -7.309 2.471 1 93.12 127 LYS B CA 1
ATOM 2305 C C . LYS B 1 127 ? -0.371 -6.148 2.547 1 93.12 127 LYS B C 1
ATOM 2307 O O . LYS B 1 127 ? 0.844 -6.359 2.535 1 93.12 127 LYS B O 1
ATOM 2312 N N . GLN B 1 128 ? -0.988 -4.98 2.6 1 90.31 128 GLN B N 1
ATOM 2313 C CA . GLN B 1 128 ? -0.221 -3.754 2.791 1 90.31 128 GLN B CA 1
ATOM 2314 C C . GLN B 1 128 ? -0.901 -2.83 3.795 1 90.31 128 GLN B C 1
ATOM 2316 O O . GLN B 1 128 ? -2.131 -2.789 3.875 1 90.31 128 GLN B O 1
ATOM 2321 N N . SER B 1 129 ? -0.036 -2.092 4.43 1 88.19 129 SER B N 1
ATOM 2322 C CA . SER B 1 129 ? -0.563 -1.127 5.387 1 88.19 129 SER B CA 1
ATOM 2323 C C . SER B 1 129 ? -0.943 0.182 4.703 1 88.19 129 SER B C 1
ATOM 2325 O O . SER B 1 129 ? -0.178 0.708 3.893 1 88.19 129 SER B O 1
ATOM 2327 N N . ARG B 1 130 ? -2.109 0.708 4.996 1 88.25 130 ARG B N 1
ATOM 2328 C CA . ARG B 1 130 ? -2.586 2.004 4.523 1 88.25 130 ARG B CA 1
ATOM 2329 C C . ARG B 1 130 ? -3.049 2.875 5.688 1 88.25 130 ARG B C 1
ATOM 2331 O O . ARG B 1 130 ? -3.607 2.369 6.664 1 88.25 130 ARG B O 1
ATOM 2338 N N . VAL B 1 131 ? -2.828 4.207 5.562 1 88.69 131 VAL B N 1
ATOM 2339 C CA . VAL B 1 131 ? -3.205 5.125 6.633 1 88.69 131 VAL B CA 1
ATOM 2340 C C . VAL B 1 131 ? -4.617 5.656 6.387 1 88.69 131 VAL B C 1
ATOM 2342 O O . VAL B 1 131 ? -4.949 6.047 5.266 1 88.69 131 VAL B O 1
ATOM 2345 N N . PHE B 1 132 ? -5.402 5.621 7.395 1 91.5 132 PHE B N 1
ATOM 2346 C CA . PHE B 1 132 ? -6.734 6.219 7.453 1 91.5 132 PHE B CA 1
ATOM 2347 C C . PHE B 1 132 ? -6.832 7.211 8.602 1 91.5 132 PHE B C 1
ATOM 2349 O O . PHE B 1 132 ? -5.914 7.32 9.422 1 91.5 132 PHE B O 1
ATOM 2356 N N . LEU B 1 133 ? -7.902 8.031 8.547 1 93.94 133 LEU B N 1
ATOM 2357 C CA . LEU B 1 133 ? -8.258 8.844 9.703 1 93.94 133 LEU B CA 1
ATOM 2358 C C . LEU B 1 133 ? -9.43 8.234 10.461 1 93.94 133 LEU B C 1
ATOM 2360 O O . LEU B 1 133 ? -10.445 7.871 9.859 1 93.94 133 LEU B O 1
ATOM 2364 N N . LYS B 1 134 ? -9.289 8.07 11.727 1 95.5 134 LYS B N 1
ATOM 2365 C CA . LYS B 1 134 ? -10.336 7.516 12.578 1 95.5 134 LYS B CA 1
ATOM 2366 C C . LYS B 1 134 ? -10.891 8.578 13.523 1 95.5 134 LYS B C 1
ATOM 2368 O O . LYS B 1 134 ? -10.133 9.32 14.148 1 95.5 134 LYS B O 1
ATOM 2373 N N . LYS B 1 135 ? -12.18 8.672 13.555 1 94.94 135 LYS B N 1
ATOM 2374 C CA . LYS B 1 135 ? -12.781 9.617 14.484 1 94.94 135 LYS B CA 1
ATOM 2375 C C . LYS B 1 135 ? -12.711 9.102 15.922 1 94.94 135 LYS B C 1
ATOM 2377 O O . LYS B 1 135 ? -13.117 7.969 16.203 1 94.94 135 LYS B O 1
ATOM 2382 N N . GLU B 1 136 ? -12.156 9.797 16.812 1 93.38 136 GLU B N 1
ATOM 2383 C CA . GLU B 1 136 ? -12.062 9.508 18.25 1 93.38 136 GLU B CA 1
ATOM 2384 C C . GLU B 1 136 ? -12.672 10.633 19.078 1 93.38 136 GLU B C 1
ATOM 2386 O O . GLU B 1 136 ? -12.609 11.797 18.703 1 93.38 136 GLU B O 1
ATOM 2391 N N . LEU B 1 137 ? -13.25 10.289 20.203 1 91.5 137 LEU B N 1
ATOM 2392 C CA . LEU B 1 137 ? -13.906 11.273 21.062 1 91.5 137 LEU B CA 1
ATOM 2393 C C . LEU B 1 137 ? -12.891 12.234 21.672 1 91.5 137 LEU B C 1
ATOM 2395 O O . LEU B 1 137 ? -11.82 11.812 22.109 1 91.5 137 LEU B O 1
ATOM 2399 N N . CYS B 1 138 ? -13.227 13.484 21.547 1 89.44 138 CYS B N 1
ATOM 2400 C CA . CYS B 1 138 ? -12.422 14.492 22.234 1 89.44 138 CYS B CA 1
ATOM 2401 C C . CYS B 1 138 ? -12.719 14.516 23.719 1 89.44 138 CYS B C 1
ATOM 2403 O O . CYS B 1 138 ? -13.602 13.789 24.188 1 89.44 138 CYS B O 1
ATOM 2405 N N . CYS B 1 139 ? -11.734 15.203 24.484 1 77.56 139 CYS B N 1
ATOM 2406 C CA . CYS B 1 139 ? -11.914 15.32 25.922 1 77.56 139 CYS B CA 1
ATOM 2407 C C . CYS B 1 139 ? -13.297 15.867 26.25 1 77.56 139 CYS B C 1
ATOM 2409 O O . CYS B 1 139 ? -13.906 15.469 27.25 1 77.56 139 CYS B O 1
ATOM 2411 N N . ASP B 1 140 ? -13.703 16.922 25.406 1 68.19 140 ASP B N 1
ATOM 2412 C CA . ASP B 1 140 ? -15.047 17.438 25.625 1 68.19 140 ASP B CA 1
ATOM 2413 C C . ASP B 1 140 ? -16.109 16.5 25.031 1 68.19 140 ASP B C 1
ATOM 2415 O O . ASP B 1 140 ? -15.891 15.906 23.984 1 68.19 140 ASP B O 1
ATOM 2419 N N . GLU B 1 141 ? -17.094 16.141 25.688 1 72.5 141 GLU B N 1
ATOM 2420 C CA . GLU B 1 141 ? -18.219 15.289 25.297 1 72.5 141 GLU B CA 1
ATOM 2421 C C . GLU B 1 141 ? -18.859 15.773 24 1 72.5 141 GLU B C 1
ATOM 2423 O O . GLU B 1 141 ? -18.859 16.969 23.703 1 72.5 141 GLU B O 1
ATOM 2428 N N . ASP B 1 142 ? -18.906 15.094 22.812 1 84 142 ASP B N 1
ATOM 2429 C CA . ASP B 1 142 ? -19.766 15.227 21.641 1 84 142 ASP B CA 1
ATOM 2430 C C . ASP B 1 142 ? -18.953 15.633 20.422 1 84 142 ASP B C 1
ATOM 2432 O O . ASP B 1 142 ? -19.516 15.945 19.375 1 84 142 ASP B O 1
ATOM 2436 N N . LYS B 1 143 ? -17.703 15.945 20.781 1 91.69 143 LYS B N 1
ATOM 2437 C CA . LYS B 1 143 ? -16.859 16.266 19.625 1 91.69 143 LYS B CA 1
ATOM 2438 C C . LYS B 1 143 ? -15.812 15.18 19.391 1 91.69 143 LYS B C 1
ATOM 2440 O O . LYS B 1 143 ? -15.539 14.375 20.281 1 91.69 143 LYS B O 1
ATOM 2445 N N . TYR B 1 144 ? -15.258 15.25 18.188 1 94.12 144 TYR B N 1
ATOM 2446 C CA . TYR B 1 144 ? -14.344 14.188 17.797 1 94.12 144 TYR B CA 1
ATOM 2447 C C . TYR B 1 144 ? -13.07 14.758 17.188 1 94.12 144 TYR B C 1
ATOM 2449 O O . TYR B 1 144 ? -13.07 15.883 16.688 1 94.12 144 TYR B O 1
ATOM 2457 N N . TYR B 1 145 ? -12.016 14.008 17.312 1 93.5 145 TYR B N 1
ATOM 2458 C CA . TYR B 1 145 ? -10.82 14.336 16.531 1 93.5 145 TYR B CA 1
ATOM 2459 C C . TYR B 1 145 ? -10.445 13.203 15.594 1 93.5 145 TYR B C 1
ATOM 2461 O O . TYR B 1 145 ? -10.953 12.086 15.727 1 93.5 145 TYR B O 1
ATOM 2469 N N . LEU B 1 146 ? -9.641 13.531 14.578 1 93.06 146 LEU B N 1
ATOM 2470 C CA . LEU B 1 146 ? -9.234 12.578 13.555 1 93.06 146 LEU B CA 1
ATOM 2471 C C . LEU B 1 146 ? -7.832 12.055 13.828 1 93.06 146 LEU B C 1
ATOM 2473 O O . LEU B 1 146 ? -6.855 12.797 13.711 1 93.06 146 LEU B O 1
ATOM 2477 N N . LYS B 1 147 ? -7.758 10.773 14.141 1 91.31 147 LYS B N 1
ATOM 2478 C CA . LYS B 1 147 ? -6.488 10.117 14.445 1 91.31 147 LYS B CA 1
ATOM 2479 C C . LYS B 1 147 ? -6.004 9.281 13.266 1 91.31 147 LYS B C 1
ATOM 2481 O O . LYS B 1 147 ? -6.73 8.43 12.758 1 91.31 147 LYS B O 1
ATOM 2486 N N . PRO B 1 148 ? -4.797 9.523 12.828 1 90.25 148 PRO B N 1
ATOM 2487 C CA . PRO B 1 148 ? -4.262 8.617 11.812 1 90.25 148 PRO B CA 1
ATOM 2488 C C . PRO B 1 148 ? -4.074 7.195 12.336 1 90.25 148 PRO B C 1
ATOM 2490 O O . PRO B 1 148 ? -3.541 7 13.43 1 90.25 148 PRO B O 1
ATOM 2493 N N . VAL B 1 149 ? -4.621 6.246 11.586 1 91.75 149 VAL B N 1
ATOM 2494 C CA . VAL B 1 149 ? -4.484 4.84 11.945 1 91.75 149 VAL B CA 1
ATOM 2495 C C . VAL B 1 149 ? -4.047 4.031 10.727 1 91.75 149 VAL B C 1
ATOM 2497 O O . VAL B 1 149 ? -4.34 4.406 9.594 1 91.75 149 VAL B O 1
ATOM 2500 N N . THR B 1 150 ? -3.312 2.951 11.039 1 88.56 150 THR B N 1
ATOM 2501 C CA . THR B 1 150 ? -2.861 2.059 9.977 1 88.56 150 THR B CA 1
ATOM 2502 C C . THR B 1 150 ? -3.795 0.859 9.844 1 88.56 150 THR B C 1
ATOM 2504 O O . THR B 1 150 ? -4.145 0.227 10.844 1 88.56 150 THR B O 1
ATOM 2507 N N . VAL B 1 151 ? -4.27 0.619 8.641 1 92.12 151 VAL B N 1
ATOM 2508 C CA . VAL B 1 151 ? -5.133 -0.52 8.344 1 92.12 151 VAL B CA 1
ATOM 2509 C C . VAL B 1 151 ? -4.453 -1.431 7.32 1 92.12 151 VAL B C 1
ATOM 2511 O O . VAL B 1 151 ? -3.914 -0.957 6.316 1 92.12 151 VAL B O 1
ATOM 2514 N N . GLU B 1 152 ? -4.465 -2.783 7.66 1 92.75 152 GLU B N 1
ATOM 2515 C CA . GLU B 1 152 ? -3.977 -3.74 6.672 1 92.75 152 GLU B CA 1
ATOM 2516 C C . GLU B 1 152 ? -5 -3.963 5.562 1 92.75 152 GLU B C 1
ATOM 2518 O O . GLU B 1 152 ? -6.141 -4.34 5.832 1 92.75 152 GLU B O 1
ATOM 2523 N N . VAL B 1 153 ? -4.566 -3.682 4.34 1 93 153 VAL B N 1
ATOM 2524 C CA . VAL B 1 153 ? -5.438 -3.814 3.176 1 93 153 VAL B CA 1
ATOM 2525 C C . VAL B 1 153 ? -4.863 -4.859 2.223 1 93 153 VAL B C 1
ATOM 2527 O O . VAL B 1 153 ? -3.676 -4.828 1.896 1 93 153 VAL B O 1
ATOM 2530 N N . THR B 1 154 ? -5.688 -5.844 1.818 1 94.31 154 THR B N 1
ATOM 2531 C CA . THR B 1 154 ? -5.27 -6.812 0.808 1 94.31 154 THR B CA 1
ATOM 2532 C C . THR B 1 154 ? -5.184 -6.152 -0.565 1 94.31 154 THR B C 1
ATOM 2534 O O . THR B 1 154 ? -6.133 -5.508 -1.013 1 94.31 154 THR B O 1
ATOM 2537 N N . VAL B 1 155 ? -4.07 -6.367 -1.213 1 94.12 155 VAL B N 1
ATOM 2538 C CA . VAL B 1 155 ? -3.867 -5.629 -2.453 1 94.12 155 VAL B CA 1
ATOM 2539 C C . VAL B 1 155 ? -3.781 -6.598 -3.629 1 94.12 155 VAL B C 1
ATOM 2541 O O . VAL B 1 155 ? -3.842 -6.188 -4.789 1 94.12 155 VAL B O 1
ATOM 2544 N N . GLY B 1 156 ? -3.646 -7.832 -3.336 1 94.88 156 GLY B N 1
ATOM 2545 C CA . GLY B 1 156 ? -3.576 -8.891 -4.328 1 94.88 156 GLY B CA 1
ATOM 2546 C C . GLY B 1 156 ? -3.43 -10.273 -3.715 1 94.88 156 GLY B C 1
ATOM 2547 O O . GLY B 1 156 ? -3.439 -10.422 -2.49 1 94.88 156 GLY B O 1
ATOM 2548 N N . CYS B 1 157 ? -3.361 -11.203 -4.602 1 94.88 157 CYS B N 1
ATOM 2549 C CA . CYS B 1 157 ? -3.205 -12.586 -4.156 1 94.88 157 CYS B CA 1
ATOM 2550 C C . CYS B 1 157 ? -2.025 -13.25 -4.855 1 94.88 157 CYS B C 1
ATOM 2552 O O . CYS B 1 157 ? -1.661 -12.875 -5.969 1 94.88 157 CYS B O 1
ATOM 2554 N N . THR B 1 158 ? -1.438 -14.203 -4.184 1 95.25 158 THR B N 1
ATOM 2555 C CA . THR B 1 158 ? -0.33 -14.969 -4.742 1 95.25 158 THR B CA 1
ATOM 2556 C C . THR B 1 158 ? -0.467 -16.453 -4.402 1 95.25 158 THR B C 1
ATOM 2558 O O . THR B 1 158 ? -1.14 -16.812 -3.432 1 95.25 158 THR B O 1
ATOM 2561 N N . CYS B 1 159 ? 0.085 -17.328 -5.273 1 93.88 159 CYS B N 1
ATOM 2562 C CA . CYS B 1 159 ? 0.074 -18.766 -5.035 1 93.88 159 CYS B CA 1
ATOM 2563 C C . CYS B 1 159 ? 1.292 -19.188 -4.227 1 93.88 159 CYS B C 1
ATOM 2565 O O . CYS B 1 159 ? 2.422 -18.828 -4.559 1 93.88 159 CYS B O 1
ATOM 2567 N N . VAL B 1 160 ? 1.048 -19.984 -3.156 1 92.12 160 VAL B N 1
ATOM 2568 C CA . VAL B 1 160 ? 2.146 -20.484 -2.34 1 92.12 160 VAL B CA 1
ATOM 2569 C C . VAL B 1 160 ? 2.07 -22.016 -2.26 1 92.12 160 VAL B C 1
ATOM 2571 O O . VAL B 1 160 ? 0.99 -22.594 -2.381 1 92.12 160 VAL B O 1
ATOM 2574 N N . ARG B 1 161 ? 3.162 -22.578 -2.055 1 87.19 161 ARG B N 1
ATOM 2575 C CA . ARG B 1 161 ? 3.186 -24.016 -1.83 1 87.19 161 ARG B CA 1
ATOM 2576 C C . ARG B 1 161 ? 2.6 -24.375 -0.468 1 87.19 161 ARG B C 1
ATOM 2578 O O . ARG B 1 161 ? 2.814 -23.656 0.511 1 87.19 161 ARG B O 1
ATOM 2585 N N . VAL B 1 162 ? 1.765 -25.5 -0.464 1 83.06 162 VAL B N 1
ATOM 2586 C CA . VAL B 1 162 ? 1.191 -25.953 0.796 1 83.06 162 VAL B CA 1
ATOM 2587 C C . VAL B 1 162 ? 2.301 -26.469 1.715 1 83.06 162 VAL B C 1
ATOM 2589 O O . VAL B 1 162 ? 3.297 -27.016 1.246 1 83.06 162 VAL B O 1
ATOM 2592 N N . LYS B 1 163 ? 2.189 -25.984 3.092 1 68.88 163 LYS B N 1
ATOM 2593 C CA . LYS B 1 163 ? 3.141 -26.469 4.086 1 68.88 163 LYS B CA 1
ATOM 2594 C C . LYS B 1 163 ? 3.035 -27.984 4.254 1 68.88 163 LYS B C 1
ATOM 2596 O O . LYS B 1 163 ? 1.933 -28.531 4.348 1 68.88 163 LYS B O 1
ATOM 2601 N N . SER B 1 164 ? 3.84 -28.734 3.553 1 54.06 164 SER B N 1
ATOM 2602 C CA . SER B 1 164 ? 3.801 -30.172 3.764 1 54.06 164 SER B CA 1
ATOM 2603 C C . SER B 1 164 ? 3.893 -30.516 5.246 1 54.06 164 SER B C 1
ATOM 2605 O O . SER B 1 164 ? 4.656 -29.891 5.988 1 54.06 164 SER B O 1
ATOM 2607 N N . SER B 1 165 ? 2.695 -30.828 5.789 1 41.5 165 SER B N 1
ATOM 2608 C CA . SER B 1 165 ? 2.738 -31.469 7.098 1 41.5 165 SER B CA 1
ATOM 2609 C C . SER B 1 165 ? 3.762 -32.594 7.129 1 41.5 165 SER B C 1
ATOM 2611 O O . SER B 1 165 ? 3.998 -33.25 6.113 1 41.5 165 SER B O 1
#

InterPro domains:
  IPR010345 Interleukin-17 family [PF06083] (77-161)
  IPR020440 Interleukin-17, chordata [PR01932] (79-91)
  IPR020440 Interleukin-17, chordata [PR01932] (98-107)
  IPR020440 Interleukin-17, chordata [PR01932] (146-160)
  IPR029034 Cystine-knot cytokine [G3DSA:2.10.90.10] (50-164)
  IPR029034 Cystine-knot cytokine [SSF57501] (67-161)

Radius of gyration: 25.99 Å; Cα contacts (8 Å, |Δi|>4): 628; chains: 2; bounding box: 45×91×78 Å

Foldseek 3Di:
DDPVVVVVVVVVVVVVVVLPPFDKAFPVCCQVVQVVCCVPPNPDDDADPDAAAPPPDAADPQVVCVDDPDPDCQSVFQFHWGWHWDAQPQKVVRIGIATDGHDQFGWDDDPPDRIDGDPQKGKDFDKDKGWIWGWADGPDPRITGTDIDIDIGTHHIDIDGDPDD/DDPVVVVVVVVVVVVVVVLPPFDKAFPVCCQVVQVVCCVPPNPDDDADPDAAAPPPDAADPQVVCVPDPDPDCQSVFQFHWGWHWDACPQKVVRIGIATDGHDQFGWDDDPPDRIDGDPQKGKDFDKDKGWIWGWADGPDPRITGTDIDIDIGTHHIDIDGDPDD

Nearest PDB structures (foldseek):
  7uwl-assembly1_B  TM=8.334E-01  e=2.589E-06  Homo sapiens
  5nan-assembly2_E  TM=6.673E-01  e=1.738E-07  Homo sapiens
  7uwk-assembly1_F  TM=8.143E-01  e=2.891E-06  Homo sapiens
  7uwm-assembly1_B  TM=6.965E-01  e=5.531E-07  Homo sapiens
  4hsa-assembly2_E  TM=6.852E-01  e=4.748E-06  Homo sapiens

Solvent-accessible surface area (backbone atoms only — not comparable to full-atom values): 18409 Å² total; per-residue (Å²): 131,55,70,64,58,52,52,53,51,51,61,60,48,50,58,57,50,64,44,60,70,56,73,67,33,46,75,88,45,42,63,61,52,44,49,52,47,30,68,71,55,40,66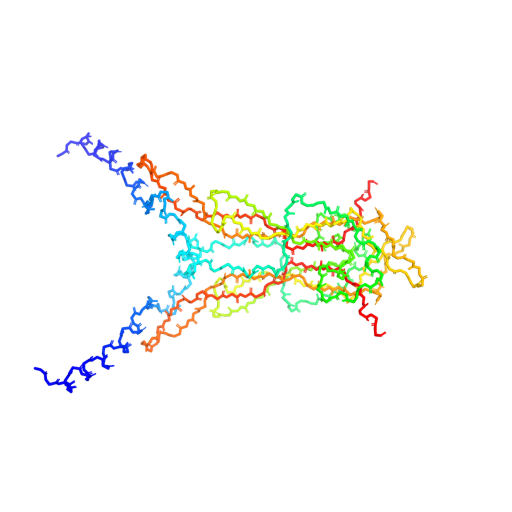,72,65,84,72,72,94,68,56,41,61,64,83,53,88,81,66,56,59,52,73,52,61,70,66,56,83,52,85,47,68,44,61,31,21,34,23,29,40,45,36,21,46,46,76,43,87,57,33,39,75,35,62,48,70,28,42,40,67,40,36,70,23,24,50,44,82,48,89,99,43,79,55,40,73,35,77,66,26,30,36,41,75,39,72,42,66,42,77,34,33,29,64,39,77,38,75,56,87,80,28,25,25,75,41,79,40,78,41,82,37,33,73,38,35,23,36,22,59,54,79,78,126,132,55,68,65,56,52,50,53,52,51,60,59,47,50,58,56,51,65,44,60,70,54,72,67,34,46,75,90,45,42,64,60,53,44,50,52,47,30,67,71,55,40,66,73,62,85,72,73,93,68,56,42,62,64,83,55,86,81,65,56,60,52,73,50,59,73,65,54,83,50,86,48,68,44,60,31,21,36,22,29,38,44,35,20,46,46,75,41,89,58,33,41,75,37,63,47,70,27,41,40,68,40,36,71,23,23,48,44,81,48,89,100,44,78,55,41,73,34,77,67,25,30,34,40,78,40,73,41,66,42,76,34,34,29,65,39,77,36,76,57,86,83,28,25,24,74,41,80,42,79,42,83,38,33,74,38,36,23,36,24,58,55,79,78,126